Protein AF-H8I9M9-F1 (afdb_monomer)

InterPro domains:
  IPR039568 Peptidase MA-like domain [PF13485] (113-239)

Structure (mmCIF, N/CA/C/O backbone):
data_AF-H8I9M9-F1
#
_entry.id   AF-H8I9M9-F1
#
loop_
_atom_site.group_PDB
_atom_site.id
_atom_site.type_symbol
_atom_site.label_atom_id
_atom_site.label_alt_id
_atom_site.label_comp_id
_atom_site.label_asym_id
_atom_site.label_entity_id
_atom_site.label_seq_id
_atom_site.pdbx_PDB_ins_code
_atom_site.Cartn_x
_atom_site.Cartn_y
_atom_site.Cartn_z
_atom_site.occupancy
_atom_site.B_iso_or_equiv
_atom_site.auth_seq_id
_atom_site.auth_comp_id
_atom_site.auth_asym_id
_atom_site.auth_atom_id
_atom_site.pdbx_PDB_model_num
ATOM 1 N N . MET A 1 1 ? -9.730 11.511 -13.891 1.00 38.94 1 MET A N 1
ATOM 2 C CA . MET A 1 1 ? -9.014 11.441 -15.197 1.00 38.94 1 MET A CA 1
ATOM 3 C C . MET A 1 1 ? -7.882 10.401 -15.279 1.00 38.94 1 MET A C 1
ATOM 5 O O . MET A 1 1 ? -7.459 10.095 -16.393 1.00 38.94 1 MET A O 1
ATOM 9 N N . ALA A 1 2 ? -7.428 9.811 -14.162 1.00 39.38 2 ALA A N 1
ATOM 10 C CA . ALA A 1 2 ? -6.323 8.842 -14.131 1.00 39.38 2 ALA A CA 1
ATOM 11 C C . ALA A 1 2 ? -6.492 7.658 -15.104 1.00 39.38 2 ALA A C 1
ATOM 13 O O . ALA A 1 2 ? -5.566 7.348 -15.842 1.00 39.38 2 ALA A O 1
ATOM 14 N N . PHE A 1 3 ? -7.694 7.077 -15.213 1.00 45.34 3 PHE A N 1
ATOM 15 C CA . PHE A 1 3 ? -7.976 5.968 -16.141 1.00 45.34 3 PHE A CA 1
ATOM 16 C C . PHE A 1 3 ? -7.667 6.291 -17.614 1.00 45.34 3 PHE A C 1
ATOM 18 O O . PHE A 1 3 ? -7.159 5.439 -18.340 1.00 45.34 3 PHE A O 1
ATOM 25 N N . THR A 1 4 ? -7.928 7.523 -18.062 1.00 47.59 4 THR A N 1
ATOM 26 C CA . THR A 1 4 ? -7.661 7.942 -19.446 1.00 47.59 4 THR A CA 1
ATOM 27 C C . THR A 1 4 ? -6.161 8.131 -19.687 1.00 47.59 4 THR A C 1
ATOM 29 O O . THR A 1 4 ? -5.659 7.728 -20.734 1.00 47.59 4 THR A O 1
ATOM 32 N N . CYS A 1 5 ? -5.423 8.672 -18.710 1.00 50.50 5 CYS A N 1
ATOM 33 C CA . CYS A 1 5 ? -3.962 8.804 -18.777 1.00 50.50 5 CYS A CA 1
ATOM 34 C C . CYS A 1 5 ? -3.256 7.441 -18.697 1.00 50.50 5 CYS A C 1
ATOM 36 O O . CYS A 1 5 ? -2.336 7.189 -19.470 1.00 50.50 5 CYS A O 1
ATOM 38 N N . ILE A 1 6 ? -3.742 6.539 -17.839 1.00 59.31 6 ILE A N 1
ATOM 39 C CA . ILE A 1 6 ? -3.286 5.148 -17.720 1.00 59.31 6 ILE A CA 1
ATOM 40 C C . ILE A 1 6 ? -3.479 4.418 -19.050 1.00 59.31 6 ILE A C 1
ATOM 42 O O . ILE A 1 6 ? -2.545 3.802 -19.555 1.00 59.31 6 ILE A O 1
ATOM 46 N N . PHE A 1 7 ? -4.656 4.541 -19.674 1.00 61.59 7 PHE A N 1
ATOM 47 C CA . PHE A 1 7 ? -4.921 3.926 -20.974 1.00 61.59 7 PHE A CA 1
ATOM 48 C C . PHE A 1 7 ? -4.028 4.509 -22.078 1.00 61.59 7 PHE A C 1
ATOM 50 O O . PHE A 1 7 ? -3.485 3.764 -22.889 1.00 61.59 7 PHE A O 1
ATOM 57 N N . LEU A 1 8 ? -3.813 5.828 -22.090 1.00 55.53 8 LEU A N 1
ATOM 58 C CA . LEU A 1 8 ? -2.930 6.486 -23.057 1.00 55.53 8 LEU A CA 1
ATOM 59 C C . LEU A 1 8 ? -1.461 6.086 -22.883 1.00 55.53 8 LEU A C 1
ATOM 61 O O . LEU A 1 8 ? -0.768 5.946 -23.886 1.00 55.53 8 LEU A O 1
ATOM 65 N N . ILE A 1 9 ? -0.987 5.864 -21.656 1.00 59.62 9 ILE A N 1
ATOM 66 C CA . ILE A 1 9 ? 0.386 5.408 -21.390 1.00 59.62 9 ILE A CA 1
ATOM 67 C C . ILE A 1 9 ? 0.542 3.919 -21.651 1.00 59.62 9 ILE A C 1
ATOM 69 O O . ILE A 1 9 ? 1.565 3.523 -22.190 1.00 59.62 9 ILE A O 1
ATOM 73 N N . LEU A 1 10 ? -0.464 3.094 -21.366 1.00 61.97 10 LEU A N 1
ATOM 74 C CA . LEU A 1 10 ? -0.456 1.693 -21.786 1.00 61.97 10 LEU A CA 1
ATOM 75 C C . LEU A 1 10 ? -0.406 1.596 -23.315 1.00 61.97 10 LEU A C 1
ATOM 77 O O . LEU A 1 10 ? 0.394 0.840 -23.854 1.00 61.97 10 LEU A O 1
ATOM 81 N N . MET A 1 11 ? -1.185 2.414 -24.026 1.00 60.47 11 MET A N 1
ATOM 82 C CA . MET A 1 11 ? -1.192 2.442 -25.491 1.00 60.47 11 MET A CA 1
ATOM 83 C C . MET A 1 11 ? 0.106 3.022 -26.072 1.00 60.47 11 MET A C 1
ATOM 85 O O . MET A 1 11 ? 0.675 2.437 -26.989 1.00 60.47 11 MET A O 1
ATOM 89 N N . ALA A 1 12 ? 0.607 4.141 -25.539 1.00 55.22 12 ALA A N 1
ATOM 90 C CA . ALA A 1 12 ? 1.847 4.771 -26.002 1.00 55.22 12 ALA A CA 1
ATOM 91 C C . ALA A 1 12 ? 3.091 3.958 -25.615 1.00 55.22 12 ALA A C 1
ATOM 93 O O . ALA A 1 12 ? 4.023 3.833 -26.405 1.00 55.22 12 ALA A O 1
ATOM 94 N N . GLY A 1 13 ? 3.083 3.378 -24.417 1.00 55.72 13 GLY A N 1
ATOM 95 C CA . GLY A 1 13 ? 4.109 2.485 -23.901 1.00 55.72 13 GLY A CA 1
ATOM 96 C C . GLY A 1 13 ? 4.152 1.174 -24.671 1.00 55.72 13 GLY A C 1
ATOM 97 O O . GLY A 1 13 ? 5.239 0.738 -25.005 1.00 55.72 13 GLY A O 1
ATOM 98 N N . MET A 1 14 ? 3.014 0.580 -25.051 1.00 59.12 14 MET A N 1
ATOM 99 C CA . MET A 1 14 ? 3.006 -0.621 -25.902 1.00 59.12 14 MET A CA 1
ATOM 100 C C . MET A 1 14 ? 3.346 -0.330 -27.366 1.00 59.12 14 MET A C 1
ATOM 102 O O . MET A 1 14 ? 3.976 -1.164 -28.007 1.00 59.12 14 MET A O 1
ATOM 106 N N . ALA A 1 15 ? 2.964 0.834 -27.901 1.00 56.50 15 ALA A N 1
ATOM 107 C CA . ALA A 1 15 ? 3.314 1.219 -29.270 1.00 56.50 15 ALA A CA 1
ATOM 108 C C . ALA A 1 15 ? 4.818 1.499 -29.444 1.00 56.50 15 ALA A C 1
ATOM 110 O O . ALA A 1 15 ? 5.349 1.283 -30.531 1.00 56.50 15 ALA A O 1
ATOM 111 N N . ASN A 1 16 ? 5.492 1.949 -28.377 1.00 55.16 16 ASN A N 1
ATOM 112 C CA . ASN A 1 16 ? 6.920 2.275 -28.372 1.00 55.16 16 ASN A CA 1
ATOM 113 C C . ASN A 1 16 ? 7.784 1.318 -27.532 1.00 55.16 16 ASN A C 1
ATOM 115 O O . ASN A 1 16 ? 8.990 1.521 -27.474 1.00 55.16 16 ASN A O 1
ATOM 119 N N . ALA A 1 17 ? 7.227 0.295 -26.873 1.00 60.12 17 ALA A N 1
ATOM 120 C CA . ALA A 1 17 ? 8.014 -0.720 -26.169 1.00 60.12 17 ALA A CA 1
ATOM 121 C C . ALA A 1 17 ? 8.830 -1.491 -27.209 1.00 60.12 17 ALA A C 1
ATOM 123 O O . ALA A 1 17 ? 8.317 -2.355 -27.920 1.00 60.12 17 ALA A O 1
ATOM 124 N N . THR A 1 18 ? 10.098 -1.116 -27.341 1.00 57.38 18 THR A N 1
ATOM 125 C CA . THR A 1 18 ? 10.914 -1.486 -28.500 1.00 57.38 18 THR A CA 1
ATOM 126 C C . THR A 1 18 ? 11.452 -2.916 -28.428 1.00 57.38 18 THR A C 1
ATOM 128 O O . THR A 1 18 ? 11.777 -3.481 -29.470 1.00 57.38 18 THR A O 1
ATOM 131 N N . ALA A 1 19 ? 11.490 -3.541 -27.245 1.00 66.44 19 ALA A N 1
ATOM 132 C CA . ALA A 1 19 ? 11.788 -4.963 -27.064 1.00 66.44 19 ALA A CA 1
ATOM 133 C C . ALA A 1 19 ? 11.459 -5.436 -25.634 1.00 66.44 19 ALA A C 1
ATOM 135 O O . ALA A 1 19 ? 11.473 -4.649 -24.686 1.00 66.44 19 ALA A O 1
ATOM 136 N N . LEU A 1 20 ? 11.215 -6.742 -25.472 1.00 77.12 20 LEU A N 1
ATOM 137 C CA . LEU A 1 20 ? 11.269 -7.407 -24.167 1.00 77.12 20 LEU A CA 1
ATOM 138 C C . LEU A 1 20 ? 12.694 -7.260 -23.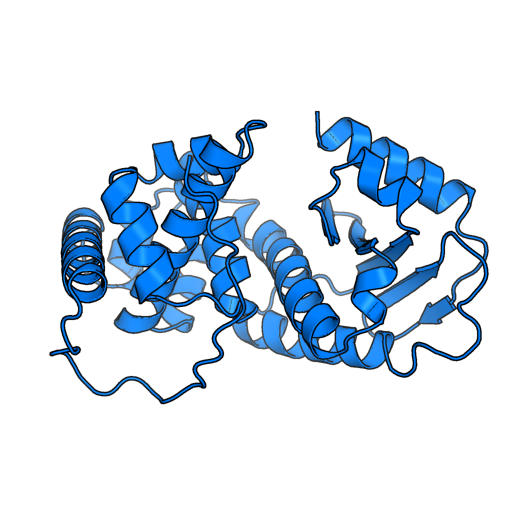616 1.00 77.12 20 LEU A C 1
ATOM 140 O O . LEU A 1 20 ? 13.636 -7.766 -24.225 1.00 77.12 20 LEU A O 1
ATOM 144 N N . GLY A 1 21 ? 12.846 -6.555 -22.496 1.00 83.38 21 GLY A N 1
ATOM 145 C CA . GLY A 1 21 ? 14.148 -6.319 -21.878 1.00 83.38 21 GLY A CA 1
ATOM 146 C C . GLY A 1 21 ? 14.588 -7.486 -21.000 1.00 83.38 21 GLY A C 1
ATOM 147 O O . GLY A 1 21 ? 15.673 -8.029 -21.182 1.00 83.38 21 GLY A O 1
ATOM 148 N N . GLU A 1 22 ? 13.726 -7.909 -20.076 1.00 89.69 22 GLU A N 1
ATOM 149 C CA . GLU A 1 22 ? 14.000 -9.013 -19.152 1.00 89.69 22 GLU A CA 1
ATOM 150 C C . GLU A 1 22 ? 12.732 -9.853 -18.940 1.00 89.69 22 GLU A C 1
ATOM 152 O O . GLU A 1 22 ? 11.611 -9.338 -18.926 1.00 89.69 22 GLU A O 1
ATOM 157 N N . LYS A 1 23 ? 12.910 -11.169 -18.781 1.00 93.88 23 LYS A N 1
ATOM 158 C CA . LYS A 1 23 ? 11.841 -12.100 -18.416 1.00 93.88 23 LYS A CA 1
ATOM 159 C C . LYS A 1 23 ? 12.269 -12.939 -17.224 1.00 93.88 23 LYS A C 1
ATOM 161 O O . LYS A 1 23 ? 13.335 -13.553 -17.249 1.00 93.88 23 LYS A O 1
ATOM 166 N N . THR A 1 24 ? 11.414 -12.991 -16.214 1.00 95.88 24 THR A N 1
ATOM 167 C CA . THR A 1 24 ? 11.606 -13.792 -15.003 1.00 95.88 24 THR A CA 1
ATOM 168 C C . THR A 1 24 ? 10.484 -14.826 -14.871 1.00 95.88 24 THR A C 1
ATOM 170 O O . THR A 1 24 ? 9.830 -15.170 -15.859 1.00 95.88 24 THR A O 1
ATOM 173 N N . ARG A 1 25 ? 10.272 -15.373 -13.666 1.00 96.81 25 ARG A N 1
ATOM 174 C CA . ARG A 1 25 ? 9.200 -16.337 -13.408 1.00 96.81 25 ARG A CA 1
ATOM 175 C C . ARG A 1 25 ? 7.825 -15.676 -13.507 1.00 96.81 25 ARG A C 1
ATOM 177 O O . ARG A 1 25 ? 6.949 -16.244 -14.151 1.00 96.81 25 ARG A O 1
ATOM 184 N N . HIS A 1 26 ? 7.653 -14.516 -12.880 1.00 97.62 26 HIS A N 1
ATOM 185 C CA . HIS A 1 26 ? 6.371 -13.814 -12.810 1.00 97.62 26 HIS A CA 1
ATOM 186 C C . HIS A 1 26 ? 6.330 -12.551 -13.681 1.00 97.62 26 HIS A C 1
ATOM 188 O O . HIS A 1 26 ? 5.238 -12.056 -13.949 1.00 97.62 26 HIS A O 1
ATOM 194 N N . PHE A 1 27 ? 7.473 -12.035 -14.154 1.00 97.06 27 PHE A N 1
ATOM 195 C CA . PHE A 1 27 ? 7.532 -10.737 -14.830 1.00 97.06 27 PHE A CA 1
ATOM 196 C C . PHE A 1 27 ? 7.976 -10.807 -16.291 1.00 97.06 27 PHE A C 1
ATOM 198 O O . PHE A 1 27 ? 8.915 -11.517 -16.656 1.00 97.06 27 PHE A O 1
ATOM 205 N N . GLU A 1 28 ? 7.324 -9.989 -17.116 1.00 94.56 28 GLU A N 1
ATOM 206 C CA . GLU A 1 28 ? 7.797 -9.593 -18.443 1.00 94.56 28 GLU A CA 1
ATOM 207 C C . GLU A 1 28 ? 8.040 -8.083 -18.440 1.00 94.56 28 GLU A C 1
ATOM 209 O O . GLU A 1 28 ? 7.095 -7.306 -18.289 1.00 94.56 28 GLU A O 1
ATOM 214 N N . ILE A 1 29 ? 9.302 -7.672 -18.564 1.00 92.88 29 ILE A N 1
ATOM 215 C CA . ILE A 1 29 ? 9.742 -6.290 -18.361 1.00 92.88 29 ILE A CA 1
ATOM 216 C C . ILE A 1 29 ? 10.068 -5.660 -19.714 1.00 92.88 29 ILE A C 1
ATOM 218 O O . ILE A 1 29 ? 10.887 -6.173 -20.478 1.00 92.88 29 ILE A O 1
ATOM 222 N N . TYR A 1 30 ? 9.438 -4.527 -19.992 1.00 90.88 30 TYR A N 1
ATOM 223 C CA . TYR A 1 30 ? 9.555 -3.771 -21.232 1.00 90.88 30 TYR A CA 1
ATOM 224 C C . TYR A 1 30 ? 10.062 -2.362 -20.925 1.00 90.88 30 TYR A C 1
ATOM 226 O O . TYR A 1 30 ? 9.639 -1.753 -19.944 1.00 90.88 30 TYR A O 1
ATOM 234 N N . TYR A 1 31 ? 10.920 -1.827 -21.790 1.00 88.19 31 TYR A N 1
ATOM 235 C CA . TYR A 1 31 ? 11.454 -0.469 -21.679 1.00 88.19 31 TYR A CA 1
ATOM 236 C C . TYR A 1 31 ? 10.929 0.368 -22.850 1.00 88.19 31 TYR A C 1
ATOM 238 O O . TYR A 1 31 ? 10.988 -0.071 -24.002 1.00 88.19 31 TYR A O 1
ATOM 246 N N . SER A 1 32 ? 10.360 1.544 -22.565 1.00 83.12 32 SER A N 1
ATOM 247 C CA . SER A 1 32 ? 9.845 2.438 -23.615 1.00 83.12 32 SER A CA 1
ATOM 248 C C . SER A 1 32 ? 10.949 3.148 -24.391 1.00 83.12 32 SER A C 1
ATOM 250 O O . SER A 1 32 ? 10.759 3.495 -25.552 1.00 83.12 32 SER A O 1
ATOM 252 N N . ASP A 1 33 ? 12.084 3.378 -23.738 1.00 74.31 33 ASP A N 1
ATOM 253 C CA . ASP A 1 33 ? 13.269 4.004 -24.313 1.00 74.31 33 ASP A CA 1
ATOM 254 C C . ASP A 1 33 ? 14.363 2.946 -24.536 1.00 74.31 33 ASP A C 1
ATOM 256 O O . ASP A 1 33 ? 14.211 1.789 -24.131 1.00 74.31 33 ASP A O 1
ATOM 260 N N . ALA A 1 34 ? 15.448 3.317 -25.226 1.00 67.25 34 ALA A N 1
ATOM 261 C CA . ALA A 1 34 ? 16.575 2.412 -25.454 1.00 67.25 34 ALA A CA 1
ATOM 262 C C . ALA A 1 34 ? 17.030 1.778 -24.131 1.00 67.25 34 ALA A C 1
ATOM 264 O O . ALA A 1 34 ? 17.058 2.461 -23.105 1.00 6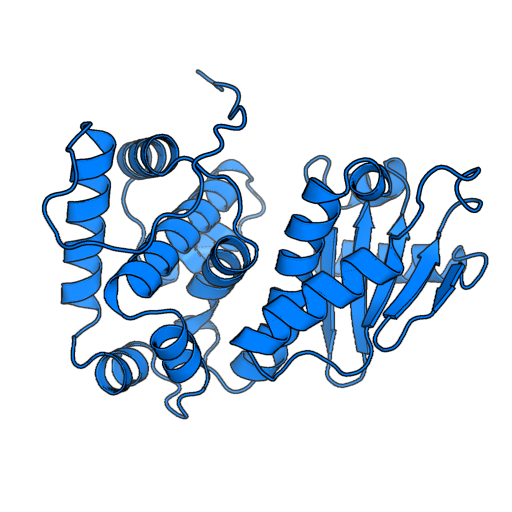7.25 34 ALA A O 1
ATOM 265 N N . LEU A 1 35 ? 17.362 0.478 -24.170 1.00 65.31 35 LEU A N 1
ATOM 266 C CA . LEU A 1 35 ? 17.808 -0.258 -22.988 1.00 65.31 35 LEU A CA 1
ATOM 267 C C . LEU A 1 35 ? 18.864 0.571 -22.250 1.00 65.31 35 LEU A C 1
ATOM 269 O O . LEU A 1 35 ? 19.837 0.988 -22.882 1.00 65.31 35 LEU A O 1
ATOM 273 N N . PRO A 1 36 ? 18.683 0.820 -20.949 1.00 62.69 36 PRO A N 1
ATOM 274 C CA . PRO A 1 36 ? 19.609 1.643 -20.196 1.00 62.69 36 PRO A CA 1
ATOM 275 C C . PRO A 1 36 ? 21.020 1.080 -20.319 1.00 62.69 36 PRO A C 1
ATOM 277 O O . PRO A 1 36 ? 21.217 -0.116 -20.094 1.00 62.69 36 PRO A O 1
ATOM 280 N N . ASP A 1 37 ? 21.984 1.927 -20.685 1.00 57.81 37 ASP A N 1
ATOM 281 C CA . ASP A 1 37 ? 23.386 1.554 -20.873 1.00 57.81 37 ASP A CA 1
ATOM 282 C C . ASP A 1 37 ? 23.952 0.976 -19.558 1.00 57.81 37 ASP A C 1
ATOM 284 O O . ASP A 1 37 ? 24.502 1.675 -18.714 1.00 57.81 37 ASP A O 1
ATOM 288 N N . SER A 1 38 ? 23.796 -0.331 -19.341 1.00 54.69 38 SER A N 1
ATOM 289 C CA . SER A 1 38 ? 24.419 -1.158 -18.291 1.00 54.69 38 SER A CA 1
ATOM 290 C C . SER A 1 38 ? 24.181 -0.804 -16.804 1.00 54.69 38 SER A C 1
ATOM 292 O O . SER A 1 38 ? 24.705 -1.500 -15.935 1.00 54.69 38 SER A O 1
ATOM 294 N N . GLY A 1 39 ? 23.385 0.218 -16.471 1.00 59.91 39 GLY A N 1
ATOM 295 C CA . GLY A 1 39 ? 23.262 0.722 -15.092 1.00 59.91 39 GLY A CA 1
ATOM 296 C C . GLY A 1 39 ? 22.335 -0.061 -14.149 1.00 59.91 39 GLY A C 1
ATOM 297 O O . GLY A 1 39 ? 22.554 -0.059 -12.938 1.00 59.91 39 GLY A O 1
ATOM 298 N N . TYR A 1 40 ? 21.315 -0.748 -14.670 1.00 71.25 40 TYR A N 1
ATOM 299 C CA . TYR A 1 40 ? 20.264 -1.360 -13.843 1.00 71.25 40 TYR A CA 1
ATOM 300 C C . TYR A 1 40 ? 20.418 -2.883 -13.769 1.00 71.25 40 TYR A C 1
ATOM 302 O O . TYR A 1 40 ? 19.655 -3.642 -14.362 1.00 71.25 40 TYR A O 1
ATOM 310 N N . SER A 1 41 ? 21.436 -3.348 -13.044 1.00 67.00 41 SER A N 1
ATOM 311 C CA . SER A 1 41 ? 21.568 -4.777 -12.737 1.00 67.00 41 SER A CA 1
ATOM 312 C C . SER A 1 41 ? 20.580 -5.192 -11.637 1.00 67.00 41 SER A C 1
ATOM 314 O O . SER A 1 41 ? 20.472 -4.531 -10.603 1.00 67.00 41 SER A O 1
ATOM 316 N N . ASP A 1 42 ? 19.895 -6.322 -11.847 1.00 86.94 42 ASP A N 1
ATOM 317 C CA . ASP A 1 42 ? 18.975 -6.991 -10.908 1.00 86.94 42 ASP A CA 1
ATOM 318 C C . ASP A 1 42 ? 17.541 -6.422 -10.778 1.00 86.94 42 ASP A C 1
ATOM 320 O O . ASP A 1 42 ? 16.899 -6.650 -9.747 1.00 86.94 42 ASP A O 1
ATOM 324 N N . VAL A 1 43 ? 16.993 -5.733 -11.791 1.00 92.00 43 VAL A N 1
ATOM 325 C CA . VAL A 1 43 ? 15.581 -5.280 -11.762 1.00 92.00 43 VAL A CA 1
ATOM 326 C C . VAL A 1 43 ? 14.635 -6.469 -11.591 1.00 92.00 43 VAL A C 1
ATOM 328 O O . VAL A 1 43 ? 13.901 -6.518 -10.603 1.00 92.00 43 VAL A O 1
ATOM 331 N N . GLY A 1 44 ? 14.708 -7.475 -12.470 1.00 94.75 44 GLY A N 1
ATOM 332 C CA . GLY A 1 44 ? 13.862 -8.662 -12.366 1.00 94.75 44 GLY A CA 1
ATOM 333 C C . GLY A 1 44 ? 14.021 -9.413 -11.045 1.00 94.75 44 GLY A C 1
ATOM 334 O O . GLY A 1 44 ? 13.027 -9.811 -10.447 1.00 94.75 44 GLY A O 1
ATOM 335 N N . ARG A 1 45 ? 15.241 -9.535 -10.502 1.00 96.00 45 ARG A N 1
ATOM 336 C CA . ARG A 1 45 ? 15.449 -10.155 -9.177 1.00 96.00 45 ARG A CA 1
ATOM 337 C C . ARG A 1 45 ? 14.792 -9.351 -8.051 1.00 96.00 45 ARG A C 1
ATOM 339 O O . ARG A 1 45 ? 14.241 -9.943 -7.129 1.00 96.00 45 ARG A O 1
ATOM 346 N N . THR A 1 46 ? 14.860 -8.023 -8.111 1.00 96.00 46 THR A N 1
ATOM 347 C CA . THR A 1 46 ? 14.241 -7.146 -7.105 1.00 96.00 46 THR A CA 1
ATOM 348 C C . THR A 1 46 ? 12.720 -7.287 -7.138 1.00 96.00 46 THR A C 1
ATOM 350 O O . THR A 1 46 ? 12.104 -7.444 -6.085 1.00 96.00 46 THR A O 1
ATOM 353 N N . LEU A 1 47 ? 12.135 -7.336 -8.338 1.00 97.31 47 LEU A N 1
ATOM 354 C CA . LEU A 1 47 ? 10.707 -7.581 -8.543 1.00 97.31 47 LEU A CA 1
ATOM 355 C C . LEU A 1 47 ? 10.275 -8.969 -8.045 1.00 97.31 47 LEU A C 1
ATOM 357 O O . LEU A 1 47 ? 9.260 -9.082 -7.369 1.00 97.31 47 LEU A O 1
ATOM 361 N N . GLU A 1 48 ? 11.054 -10.020 -8.312 1.00 98.00 48 GLU A N 1
ATOM 362 C CA . GLU A 1 48 ? 10.773 -11.379 -7.815 1.00 98.00 48 GLU A CA 1
ATOM 363 C C . GLU A 1 48 ? 10.828 -11.474 -6.284 1.00 98.00 48 GLU A C 1
ATOM 365 O O . GLU A 1 48 ? 9.993 -12.140 -5.669 1.00 98.00 48 GLU A O 1
ATOM 370 N N . ASN A 1 49 ? 11.772 -10.778 -5.648 1.00 97.81 49 ASN A N 1
ATOM 371 C CA . ASN A 1 49 ? 11.841 -10.716 -4.189 1.00 97.81 49 ASN A CA 1
ATOM 372 C C . ASN A 1 49 ? 10.626 -9.979 -3.605 1.00 97.81 49 ASN A C 1
ATOM 374 O O . ASN A 1 49 ? 10.005 -10.487 -2.672 1.00 97.81 49 ASN A O 1
ATOM 378 N N . ALA A 1 50 ? 10.259 -8.829 -4.183 1.00 97.81 50 ALA A N 1
ATOM 379 C CA . ALA A 1 50 ? 9.062 -8.077 -3.805 1.00 97.81 50 ALA A CA 1
ATOM 380 C C . ALA A 1 50 ? 7.788 -8.924 -3.974 1.00 97.81 50 ALA A C 1
ATOM 382 O O . ALA A 1 50 ? 6.950 -8.986 -3.076 1.00 97.81 50 ALA A O 1
ATOM 383 N N . TYR A 1 51 ? 7.681 -9.655 -5.088 1.00 98.19 51 TYR A N 1
ATOM 384 C CA . TYR A 1 51 ? 6.591 -10.594 -5.338 1.00 98.19 51 TYR A CA 1
ATOM 385 C C . TYR A 1 51 ? 6.509 -11.670 -4.261 1.00 98.19 51 TYR A C 1
ATOM 387 O O . TYR A 1 51 ? 5.435 -11.919 -3.722 1.00 98.19 51 TYR A O 1
ATOM 395 N N . SER A 1 52 ? 7.633 -12.310 -3.929 1.00 98.00 52 SER A N 1
ATOM 396 C CA . SER A 1 52 ? 7.660 -13.365 -2.916 1.00 98.00 52 SER A CA 1
ATOM 397 C C . SER A 1 52 ? 7.243 -12.853 -1.536 1.00 98.00 52 SER A C 1
ATOM 399 O O . SER A 1 52 ? 6.539 -13.569 -0.826 1.00 98.00 52 SER A O 1
ATOM 401 N N . GLU A 1 53 ? 7.664 -11.646 -1.156 1.00 97.25 53 GLU A N 1
ATOM 402 C CA . GLU A 1 53 ? 7.295 -11.021 0.119 1.00 97.25 53 GLU A CA 1
ATOM 403 C C . GLU A 1 53 ? 5.783 -10.748 0.173 1.00 97.25 53 GLU A C 1
ATOM 405 O O . GLU A 1 53 ? 5.087 -11.248 1.059 1.00 97.25 53 GLU A O 1
ATOM 410 N N . ILE A 1 54 ? 5.242 -10.030 -0.818 1.00 97.50 54 ILE A N 1
ATOM 411 C CA . ILE A 1 54 ? 3.819 -9.663 -0.848 1.00 97.50 54 ILE A CA 1
ATOM 412 C C . ILE A 1 54 ? 2.922 -10.887 -1.011 1.00 97.50 54 ILE A C 1
ATOM 414 O O . ILE A 1 54 ? 1.922 -11.037 -0.301 1.00 97.50 54 ILE A O 1
ATOM 418 N N . ASN A 1 55 ? 3.291 -11.812 -1.895 1.00 97.00 55 ASN A N 1
ATOM 419 C CA . ASN A 1 55 ? 2.548 -13.051 -2.058 1.00 97.00 55 ASN A CA 1
ATOM 420 C C . ASN A 1 55 ? 2.648 -13.947 -0.813 1.00 97.00 55 ASN A C 1
ATOM 422 O O . ASN A 1 55 ? 1.725 -14.713 -0.555 1.00 97.00 55 ASN A O 1
ATOM 426 N N . GLY A 1 56 ? 3.707 -13.822 -0.007 1.00 96.06 56 GLY A N 1
ATOM 427 C CA . GLY A 1 56 ? 3.809 -14.462 1.304 1.00 96.06 56 GLY A CA 1
ATOM 428 C C . GLY A 1 56 ? 2.718 -14.003 2.277 1.00 96.06 56 GLY A C 1
ATOM 429 O O . GLY A 1 56 ? 2.173 -14.826 3.013 1.00 96.06 56 GLY A O 1
ATOM 430 N N . TYR A 1 57 ? 2.337 -12.720 2.240 1.00 93.31 57 TYR A N 1
ATOM 431 C CA . TYR A 1 57 ? 1.213 -12.198 3.026 1.00 93.31 57 TYR A CA 1
ATOM 432 C C . TYR A 1 57 ? -0.144 -12.557 2.414 1.00 93.31 57 TYR A C 1
ATOM 434 O O . TYR A 1 57 ? -1.055 -13.002 3.114 1.00 93.31 57 TYR A O 1
ATOM 442 N N . MET A 1 58 ? -0.298 -12.341 1.107 1.00 91.88 58 MET A N 1
ATOM 443 C CA . MET A 1 58 ? -1.607 -12.369 0.453 1.00 91.88 58 MET A CA 1
ATOM 444 C C . MET A 1 58 ? -1.993 -13.731 -0.108 1.00 91.88 58 MET A C 1
ATOM 446 O O . MET A 1 58 ? -3.173 -14.076 -0.094 1.00 91.88 58 MET A O 1
ATOM 450 N N . GLY A 1 59 ? -1.039 -14.501 -0.630 1.00 94.12 59 GLY A N 1
ATOM 451 C CA . GLY A 1 59 ? -1.287 -15.748 -1.358 1.00 94.12 59 GLY A CA 1
ATOM 452 C C . GLY A 1 59 ? -2.261 -15.590 -2.531 1.00 94.12 59 GLY A C 1
ATOM 453 O O . GLY A 1 59 ? -3.035 -16.505 -2.797 1.00 94.12 59 GLY A O 1
ATOM 454 N N . ALA A 1 60 ? -2.303 -14.404 -3.142 1.00 92.44 60 ALA A N 1
ATOM 455 C CA . ALA A 1 60 ? -3.289 -14.018 -4.154 1.00 92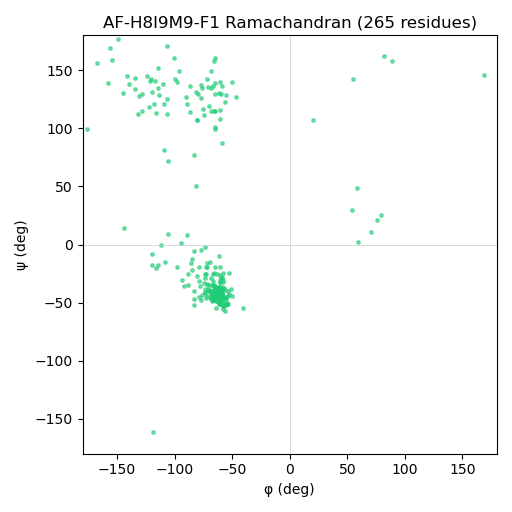.44 60 ALA A CA 1
ATOM 456 C C . ALA A 1 60 ? -2.697 -13.119 -5.255 1.00 92.44 60 ALA A C 1
ATOM 458 O O . ALA A 1 60 ? -3.450 -12.489 -6.000 1.00 92.44 60 ALA A O 1
ATOM 459 N N . CYS A 1 61 ? -1.366 -13.020 -5.354 1.00 95.06 61 CYS A N 1
ATOM 460 C CA . CYS A 1 61 ? -0.740 -12.242 -6.421 1.00 95.06 61 CYS A CA 1
ATOM 461 C C . CYS A 1 61 ? -0.956 -12.919 -7.792 1.00 95.06 61 CYS A C 1
ATOM 463 O O . CYS A 1 61 ? -1.055 -14.145 -7.853 1.00 95.06 61 CYS A O 1
ATOM 465 N N . PRO A 1 62 ? -1.037 -12.151 -8.893 1.00 94.06 62 PRO A N 1
ATOM 466 C CA . PRO A 1 62 ? -1.174 -12.717 -10.234 1.00 94.06 62 PRO A CA 1
ATOM 467 C C . PRO A 1 62 ? 0.051 -13.533 -10.667 1.00 94.06 62 PRO A C 1
ATOM 469 O O . PRO A 1 62 ? 1.177 -13.072 -10.516 1.00 94.06 62 PRO A O 1
ATOM 472 N N . ASP A 1 63 ? -0.170 -14.672 -11.329 1.00 95.06 63 ASP A N 1
ATOM 473 C CA . ASP A 1 63 ? 0.910 -15.555 -11.809 1.00 95.06 63 ASP A CA 1
ATOM 474 C C . ASP A 1 63 ? 1.805 -14.926 -12.896 1.00 95.06 63 ASP A C 1
ATOM 476 O O . ASP A 1 63 ? 2.909 -15.406 -13.153 1.00 95.06 63 ASP A O 1
ATOM 480 N N . SER A 1 64 ? 1.327 -13.872 -13.565 1.00 95.50 64 SER A N 1
ATOM 481 C CA . SER A 1 64 ? 2.072 -13.138 -14.587 1.00 95.50 64 SER A CA 1
ATOM 482 C C . SER A 1 64 ? 1.744 -11.647 -14.540 1.00 95.50 64 SER A C 1
ATOM 484 O O . SER A 1 64 ? 0.575 -11.251 -14.524 1.00 95.50 64 SER A O 1
ATOM 486 N N . ILE A 1 65 ? 2.788 -10.819 -14.527 1.00 96.00 65 ILE A N 1
ATOM 487 C CA . ILE A 1 65 ? 2.720 -9.364 -14.426 1.00 96.00 65 ILE A CA 1
ATOM 488 C C . ILE A 1 65 ? 3.598 -8.755 -15.521 1.00 96.00 65 ILE A C 1
ATOM 490 O O . ILE A 1 65 ? 4.779 -9.072 -15.658 1.00 96.00 65 ILE A O 1
ATOM 494 N N . LYS A 1 66 ? 3.029 -7.839 -16.302 1.00 94.94 66 LYS A N 1
ATOM 495 C CA . LYS A 1 66 ? 3.801 -7.024 -17.247 1.00 94.94 66 LYS A CA 1
ATOM 496 C C . LYS A 1 66 ? 4.344 -5.799 -16.530 1.00 94.94 66 LYS A C 1
ATOM 498 O O . LYS A 1 66 ? 3.604 -5.150 -15.800 1.00 94.94 66 LYS A O 1
ATOM 503 N N . VAL A 1 67 ? 5.599 -5.454 -16.768 1.00 94.12 67 VAL A N 1
ATOM 504 C CA . VAL A 1 67 ? 6.211 -4.242 -16.221 1.00 94.12 67 VAL A CA 1
ATOM 505 C C . VAL A 1 67 ? 6.620 -3.349 -17.374 1.00 94.12 67 VAL A C 1
ATOM 507 O O . VAL A 1 67 ? 7.391 -3.763 -18.233 1.00 94.12 67 VAL A O 1
ATOM 510 N N . LEU A 1 68 ? 6.090 -2.133 -17.406 1.00 92.38 68 LEU A N 1
ATOM 511 C CA . LEU A 1 68 ? 6.457 -1.116 -18.382 1.00 92.38 68 LEU A CA 1
ATOM 512 C C . LEU A 1 68 ? 7.307 -0.0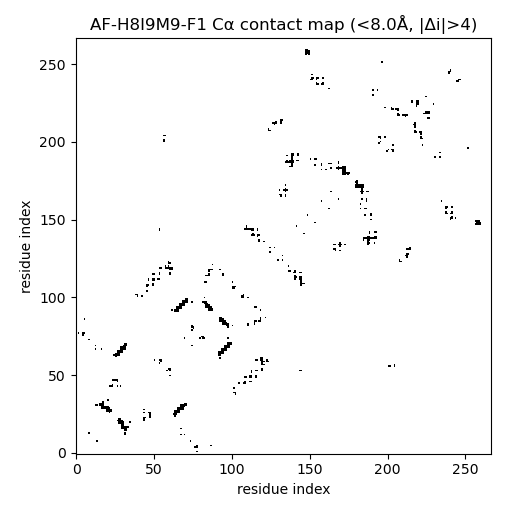62 -17.680 1.00 92.38 68 LEU A C 1
ATOM 514 O O . LEU A 1 68 ? 6.806 0.676 -16.838 1.00 92.38 68 LEU A O 1
ATOM 518 N N . VAL A 1 69 ? 8.583 0.018 -18.029 1.00 91.44 69 VAL A N 1
ATOM 519 C CA . VAL A 1 69 ? 9.474 1.076 -17.558 1.00 91.44 69 VAL A CA 1
ATOM 520 C C . VAL A 1 69 ? 9.392 2.237 -18.538 1.00 91.44 69 VAL A C 1
ATOM 522 O O . VAL A 1 69 ? 9.682 2.065 -19.726 1.00 91.44 69 VAL A O 1
ATOM 525 N N . VAL A 1 70 ? 8.992 3.407 -18.043 1.00 89.56 70 VAL A N 1
ATOM 526 C CA . VAL A 1 70 ? 8.809 4.614 -18.853 1.00 89.56 70 VAL A CA 1
ATOM 527 C C . VAL A 1 70 ? 9.686 5.764 -18.373 1.00 89.56 70 VAL A C 1
ATOM 529 O O . VAL A 1 70 ? 9.841 5.990 -17.172 1.00 89.56 70 VAL A O 1
ATOM 532 N N . GLY A 1 71 ? 10.236 6.526 -19.317 1.00 88.25 71 GLY A N 1
ATOM 533 C CA . GLY A 1 71 ? 11.023 7.713 -19.001 1.00 88.25 71 GLY A CA 1
ATOM 534 C C . GLY A 1 71 ? 10.197 8.832 -18.355 1.00 88.25 71 GLY A C 1
ATOM 535 O O . GLY A 1 71 ? 8.980 8.949 -18.551 1.00 88.25 71 GLY A O 1
ATOM 536 N N . LYS A 1 72 ? 10.892 9.724 -17.640 1.00 88.50 72 LYS A N 1
ATOM 537 C CA . LYS A 1 72 ? 10.334 10.856 -16.882 1.00 88.50 72 LYS A CA 1
ATOM 538 C C . LYS A 1 72 ? 9.197 11.603 -17.577 1.00 88.50 72 LYS A C 1
ATOM 540 O O . LYS A 1 72 ? 8.102 11.726 -17.045 1.00 88.50 72 LYS A O 1
ATOM 545 N N . LYS A 1 73 ? 9.450 12.069 -18.807 1.00 87.94 73 LYS A N 1
ATOM 546 C CA . LYS A 1 73 ? 8.512 12.900 -19.585 1.00 87.94 73 LYS A CA 1
ATOM 547 C C . LYS A 1 73 ? 7.181 12.199 -19.853 1.00 87.94 73 LYS A C 1
ATOM 549 O O . LYS A 1 73 ? 6.173 12.868 -20.068 1.00 87.94 7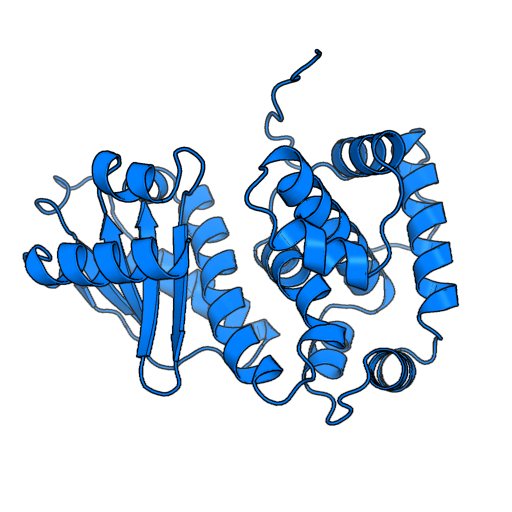3 LYS A O 1
ATOM 554 N N . THR A 1 74 ? 7.189 10.871 -19.924 1.00 87.19 74 THR A N 1
ATOM 555 C CA . THR A 1 74 ? 5.979 10.074 -20.123 1.00 87.19 74 THR A CA 1
ATOM 556 C C . THR A 1 74 ? 5.217 9.944 -18.812 1.00 87.19 74 THR A C 1
ATOM 558 O O . THR A 1 74 ? 4.010 10.177 -18.809 1.00 87.19 74 THR A O 1
ATOM 561 N N . MET A 1 75 ? 5.909 9.651 -17.706 1.00 87.19 75 MET A N 1
ATOM 562 C CA . MET A 1 75 ? 5.281 9.516 -16.388 1.00 87.19 75 MET A CA 1
ATOM 563 C C . MET A 1 75 ? 4.742 10.848 -15.843 1.00 87.19 75 MET A C 1
ATOM 565 O O . MET A 1 75 ? 3.659 10.881 -15.268 1.00 87.19 75 MET A O 1
ATOM 569 N N . ASP A 1 76 ? 5.416 11.969 -16.114 1.00 88.75 76 ASP A N 1
ATOM 570 C CA . ASP A 1 76 ? 4.977 13.309 -15.687 1.00 88.75 76 ASP A CA 1
ATOM 571 C C . ASP A 1 76 ? 3.599 13.696 -16.263 1.00 88.75 76 ASP A C 1
ATOM 573 O O . ASP A 1 76 ? 2.919 14.558 -15.713 1.00 88.75 76 ASP A O 1
ATOM 577 N N . LYS A 1 77 ? 3.136 13.031 -17.335 1.00 85.94 77 LYS A N 1
ATOM 578 C CA . LYS A 1 77 ? 1.770 13.200 -17.866 1.00 85.94 77 LYS A CA 1
ATOM 579 C C . LYS A 1 77 ? 0.690 12.572 -16.978 1.00 85.94 77 LYS A C 1
ATOM 581 O O . LYS A 1 77 ? -0.480 12.913 -17.135 1.00 85.94 77 LYS A O 1
ATOM 586 N N . VAL A 1 78 ? 1.058 11.638 -16.099 1.00 83.06 78 VAL A N 1
ATOM 587 C CA . VAL A 1 78 ? 0.191 11.129 -15.021 1.00 83.06 78 VAL A CA 1
ATOM 588 C C . VAL A 1 78 ? 0.253 12.077 -13.836 1.00 83.06 78 VAL A C 1
ATOM 590 O O . VAL A 1 78 ? -0.781 12.465 -13.304 1.00 83.06 78 VAL A O 1
ATOM 593 N N . GLY A 1 79 ? 1.470 12.468 -13.463 1.00 83.75 79 GLY A N 1
ATOM 594 C CA . GLY A 1 79 ? 1.751 13.443 -12.423 1.00 83.75 79 GLY A CA 1
ATOM 595 C C . GLY A 1 79 ? 3.234 13.446 -12.069 1.00 83.75 79 GLY A C 1
ATOM 596 O O . GLY A 1 79 ? 3.889 12.404 -12.077 1.00 83.75 79 GLY A O 1
ATOM 597 N N . GLU A 1 80 ? 3.771 14.618 -11.734 1.00 85.75 80 GLU A N 1
ATOM 598 C CA . GLU A 1 80 ? 5.200 14.783 -11.420 1.00 85.75 80 GLU A CA 1
ATOM 599 C C . GLU A 1 80 ? 5.641 13.983 -10.184 1.00 85.75 80 GLU A C 1
ATOM 601 O O . GLU A 1 80 ? 6.804 13.608 -10.078 1.00 85.75 80 GLU A O 1
ATOM 606 N N . HIS A 1 81 ? 4.713 13.688 -9.271 1.00 83.94 81 HIS A N 1
ATOM 607 C CA . HIS A 1 81 ? 4.966 12.933 -8.038 1.00 83.94 81 HIS A CA 1
ATOM 608 C C . HIS A 1 81 ? 4.684 11.429 -8.163 1.00 83.94 81 HIS A C 1
ATOM 610 O O . HIS A 1 81 ? 4.797 10.705 -7.179 1.00 83.94 81 HIS A O 1
ATOM 616 N N . VAL A 1 82 ? 4.271 10.959 -9.343 1.00 85.75 82 VAL A N 1
ATOM 617 C CA . VAL A 1 82 ? 3.935 9.549 -9.565 1.00 85.75 82 VAL A CA 1
ATOM 618 C C . VAL A 1 82 ? 5.205 8.790 -9.932 1.00 85.75 82 VAL A C 1
ATOM 620 O O . VAL A 1 82 ? 5.795 9.035 -10.986 1.00 85.75 82 VAL A O 1
ATOM 623 N N . GLU A 1 83 ? 5.629 7.880 -9.061 1.00 87.88 83 GLU A N 1
ATOM 624 C CA . GLU A 1 83 ? 6.773 6.983 -9.289 1.00 87.88 83 GLU A CA 1
ATOM 625 C C . GLU A 1 83 ? 6.351 5.693 -9.997 1.00 87.88 83 GLU A C 1
ATOM 627 O O . GLU A 1 83 ? 7.075 5.160 -10.837 1.00 87.88 83 GLU A O 1
ATOM 632 N N . ALA A 1 84 ? 5.151 5.206 -9.701 1.00 90.75 84 ALA A N 1
ATOM 633 C CA . ALA A 1 84 ? 4.573 4.045 -10.343 1.00 90.75 84 ALA A CA 1
ATOM 634 C C . ALA A 1 84 ? 3.050 4.074 -10.254 1.00 90.75 84 ALA A C 1
ATOM 636 O O . ALA A 1 84 ? 2.468 4.902 -9.556 1.00 90.75 84 ALA A O 1
ATOM 637 N N . PHE A 1 85 ? 2.428 3.177 -11.009 1.00 89.38 85 PHE A N 1
ATOM 638 C CA . PHE A 1 85 ? 1.045 2.778 -10.802 1.00 89.38 85 PHE A CA 1
ATOM 639 C C . PHE A 1 85 ? 0.835 1.367 -11.349 1.00 89.38 85 PHE A C 1
ATOM 641 O O . PHE A 1 85 ? 1.553 0.907 -12.246 1.00 89.38 85 PHE A O 1
ATOM 648 N N . SER A 1 86 ? -0.202 0.697 -10.867 1.00 87.62 86 SER A N 1
ATOM 649 C CA . SER A 1 86 ? -0.628 -0.608 -11.350 1.00 87.62 86 SER A CA 1
ATOM 650 C C . SER A 1 86 ? -2.004 -0.542 -12.005 1.00 87.62 86 SER A C 1
ATOM 652 O O . SER A 1 86 ? -2.839 0.319 -11.736 1.00 87.62 86 SER A O 1
ATOM 654 N N . ALA A 1 87 ? -2.225 -1.455 -12.942 1.00 85.81 87 ALA A N 1
ATOM 655 C CA . ALA A 1 87 ? -3.493 -1.653 -13.615 1.00 85.81 87 ALA A CA 1
ATOM 656 C C . ALA A 1 87 ? -3.797 -3.148 -13.659 1.00 85.81 87 ALA A C 1
ATOM 658 O O . ALA A 1 87 ? -2.944 -3.967 -14.016 1.00 85.81 87 ALA A O 1
ATOM 659 N N . TRP A 1 88 ? -5.034 -3.501 -13.325 1.00 87.62 88 TRP A N 1
ATOM 660 C CA . TRP A 1 88 ? -5.469 -4.886 -13.229 1.00 87.62 88 TRP A CA 1
ATOM 661 C C . TRP A 1 88 ? -6.820 -5.105 -13.908 1.00 87.62 88 TRP A C 1
ATOM 663 O O . TRP A 1 88 ? -7.719 -4.265 -13.858 1.00 87.62 88 TRP A O 1
ATOM 673 N N . ASN A 1 89 ? -6.962 -6.267 -14.538 1.00 82.06 89 ASN A N 1
ATOM 674 C CA . ASN A 1 89 ? -8.241 -6.886 -14.851 1.00 82.06 89 ASN A CA 1
ATOM 675 C C . ASN A 1 89 ? -8.089 -8.416 -14.835 1.00 82.06 89 ASN A C 1
ATOM 677 O O . ASN A 1 89 ? -6.988 -8.950 -14.729 1.00 82.06 89 ASN A O 1
ATOM 681 N N . THR A 1 90 ? -9.192 -9.138 -15.032 1.00 77.88 90 THR A N 1
ATOM 682 C CA . THR A 1 90 ? -9.222 -10.612 -15.001 1.00 77.88 90 THR A CA 1
ATOM 683 C C . THR A 1 90 ? -8.349 -11.311 -16.051 1.00 77.88 90 THR A C 1
ATOM 685 O O . THR A 1 90 ? -8.199 -12.529 -16.000 1.00 77.88 90 THR A O 1
ATOM 688 N N . LYS A 1 91 ? -7.789 -10.581 -17.022 1.00 83.50 91 LYS A N 1
ATOM 689 C CA . LYS A 1 91 ? -6.953 -11.117 -18.107 1.00 83.50 91 LYS A CA 1
ATOM 690 C C . LYS A 1 91 ? -5.504 -10.638 -18.059 1.00 83.50 91 LYS A C 1
ATOM 692 O O . LYS A 1 91 ? -4.675 -11.206 -18.764 1.00 83.50 91 LYS A O 1
ATOM 697 N N . SER A 1 92 ? -5.204 -9.563 -17.333 1.00 87.81 92 SER A N 1
ATOM 698 C CA . SER A 1 92 ? -3.893 -8.921 -17.380 1.00 87.81 92 SER A CA 1
ATOM 699 C C . SER A 1 92 ? -3.624 -8.106 -16.125 1.00 87.81 92 SER A C 1
ATOM 701 O O . SER A 1 92 ? -4.473 -7.334 -15.683 1.00 87.81 92 SER A O 1
ATOM 703 N N . SER A 1 93 ? -2.386 -8.203 -15.654 1.00 93.06 93 SER A N 1
ATOM 704 C CA . SER A 1 93 ? -1.830 -7.391 -14.575 1.00 93.06 93 SER A CA 1
ATOM 705 C C . SER A 1 93 ? -0.639 -6.620 -15.116 1.00 93.06 93 SER A C 1
ATOM 707 O O . SER A 1 93 ? 0.208 -7.179 -15.821 1.00 93.06 93 SER A O 1
ATOM 709 N N . THR A 1 94 ? -0.583 -5.321 -14.858 1.00 94.19 94 THR A N 1
ATOM 710 C CA . THR A 1 94 ? 0.487 -4.462 -15.362 1.00 94.19 94 THR A CA 1
ATOM 711 C C . THR A 1 94 ? 0.923 -3.477 -14.296 1.00 94.19 94 THR A C 1
ATOM 713 O O . THR A 1 94 ? 0.087 -2.899 -13.613 1.00 94.19 94 THR A O 1
ATOM 716 N N . ILE A 1 95 ? 2.229 -3.283 -14.180 1.00 94.81 95 ILE A N 1
ATOM 717 C CA . ILE A 1 95 ? 2.851 -2.228 -13.389 1.00 94.81 95 ILE A CA 1
ATOM 718 C C . ILE A 1 95 ? 3.551 -1.296 -14.371 1.00 94.81 95 ILE A C 1
ATOM 720 O O . ILE A 1 95 ? 4.236 -1.755 -15.286 1.00 94.81 95 ILE A O 1
ATOM 724 N N . VAL A 1 96 ? 3.378 0.006 -14.198 1.00 93.06 96 VAL A N 1
ATOM 725 C CA . VAL A 1 96 ? 4.138 1.021 -14.920 1.00 93.06 96 VAL A CA 1
ATOM 726 C C . VAL A 1 96 ? 5.081 1.678 -13.926 1.00 93.06 96 VAL A C 1
ATOM 728 O O . VAL A 1 96 ? 4.633 2.222 -12.924 1.00 93.06 96 VAL A O 1
ATOM 731 N N . LEU A 1 97 ? 6.382 1.604 -14.195 1.00 92.94 97 LEU A N 1
ATOM 732 C CA . LEU A 1 97 ? 7.438 2.156 -13.351 1.00 92.94 97 LEU A CA 1
ATOM 733 C C . LEU A 1 97 ? 8.085 3.349 -14.042 1.00 92.94 97 LEU A C 1
ATOM 735 O O . LEU A 1 97 ? 8.396 3.298 -15.235 1.00 92.94 97 LEU A O 1
ATOM 739 N N . ARG A 1 98 ? 8.346 4.405 -13.279 1.00 92.00 98 ARG A N 1
ATOM 740 C CA . ARG A 1 98 ? 9.234 5.484 -13.692 1.00 92.00 98 ARG A CA 1
ATOM 741 C C . ARG A 1 98 ? 10.667 4.952 -13.760 1.00 92.00 98 ARG A C 1
ATOM 743 O O . ARG A 1 98 ? 11.133 4.259 -12.859 1.00 92.00 98 ARG A O 1
ATOM 750 N N . GLU A 1 99 ? 11.385 5.272 -14.833 1.00 90.81 99 GLU A N 1
ATOM 751 C CA . GLU A 1 99 ? 12.767 4.815 -15.027 1.00 90.81 99 GLU A CA 1
ATOM 752 C C . GLU A 1 99 ? 13.681 5.213 -13.857 1.00 90.81 99 GLU A C 1
ATOM 754 O O . GLU A 1 99 ? 14.518 4.424 -13.418 1.00 90.81 99 GLU A O 1
ATOM 759 N N . GLU A 1 100 ? 13.508 6.416 -13.302 1.00 89.88 100 GLU A N 1
ATOM 760 C CA . GLU A 1 100 ? 14.288 6.883 -12.158 1.00 89.88 100 GLU A CA 1
ATOM 761 C C . GLU A 1 100 ? 14.191 5.984 -10.924 1.00 89.88 100 GLU A C 1
ATOM 763 O O . GLU A 1 100 ? 15.179 5.875 -10.194 1.00 89.88 100 GLU A O 1
ATOM 768 N N . THR A 1 101 ? 13.066 5.296 -10.721 1.00 90.94 101 THR A N 1
ATOM 769 C CA . THR A 1 101 ? 12.879 4.357 -9.610 1.00 90.94 101 THR A CA 1
ATOM 770 C C . THR A 1 101 ? 13.890 3.203 -9.674 1.00 90.94 101 THR A C 1
ATOM 772 O O . THR A 1 101 ? 14.284 2.666 -8.642 1.00 90.94 101 THR A O 1
ATOM 775 N N . LEU A 1 102 ? 14.400 2.859 -10.865 1.00 91.19 102 LEU A N 1
ATOM 776 C CA . LEU A 1 102 ? 15.398 1.797 -11.049 1.00 91.19 102 LEU A CA 1
ATOM 777 C C . LEU A 1 102 ? 16.799 2.166 -10.531 1.00 91.19 102 LEU A C 1
ATOM 779 O O . LEU A 1 102 ? 17.644 1.284 -10.372 1.00 91.19 102 LEU A O 1
ATOM 783 N N . LYS A 1 103 ? 17.068 3.455 -10.278 1.00 88.75 103 LYS A N 1
ATOM 784 C CA . LYS A 1 103 ? 18.390 3.947 -9.849 1.00 88.75 103 LYS A CA 1
ATOM 785 C C . LYS A 1 103 ? 18.725 3.581 -8.406 1.00 88.75 103 LYS A C 1
ATOM 787 O O . LYS A 1 103 ? 19.903 3.500 -8.065 1.00 88.75 103 LYS A O 1
ATOM 792 N N . ASP A 1 104 ? 17.715 3.359 -7.570 1.00 90.38 104 ASP A N 1
ATOM 793 C CA . ASP A 1 104 ? 17.880 2.935 -6.183 1.00 90.38 104 ASP A CA 1
ATOM 794 C C . ASP A 1 104 ? 17.143 1.616 -5.941 1.00 90.38 104 ASP A C 1
ATOM 796 O O . ASP A 1 104 ? 15.919 1.539 -6.034 1.00 90.38 104 ASP A O 1
ATOM 800 N N . LYS A 1 105 ? 17.895 0.570 -5.578 1.00 90.94 105 LYS A N 1
ATOM 801 C CA . LYS A 1 105 ? 17.335 -0.760 -5.305 1.00 90.94 105 LYS A CA 1
ATOM 802 C C . LYS A 1 105 ? 16.333 -0.739 -4.148 1.00 90.94 105 LYS A C 1
ATOM 804 O O . LYS A 1 105 ? 15.389 -1.525 -4.166 1.00 90.94 105 LYS A O 1
ATOM 809 N N . ASN A 1 106 ? 16.518 0.136 -3.156 1.00 92.31 106 ASN A N 1
ATOM 810 C CA . ASN A 1 106 ? 15.583 0.241 -2.037 1.00 92.31 106 ASN A CA 1
ATOM 811 C C . ASN A 1 106 ? 14.272 0.900 -2.467 1.00 92.31 106 ASN A C 1
ATOM 813 O O . ASN A 1 106 ? 13.212 0.357 -2.160 1.00 92.31 106 ASN A O 1
ATOM 817 N N . SER A 1 107 ? 14.348 2.009 -3.207 1.00 91.88 107 SER A N 1
ATOM 818 C CA . SER A 1 107 ? 13.185 2.644 -3.833 1.00 91.88 107 SER A CA 1
ATOM 819 C C . SER A 1 107 ? 12.419 1.663 -4.725 1.00 91.88 107 SER A C 1
ATOM 821 O O . SER A 1 107 ? 11.235 1.430 -4.491 1.00 91.88 107 SER A O 1
ATOM 823 N N . LEU A 1 108 ? 13.105 0.980 -5.653 1.00 94.62 108 LEU A N 1
ATOM 824 C CA . LEU A 1 108 ? 12.495 -0.041 -6.511 1.00 94.62 108 LEU A CA 1
ATOM 825 C C . LEU A 1 108 ? 11.802 -1.136 -5.705 1.00 94.62 108 LEU A C 1
ATOM 827 O O . LEU A 1 108 ? 10.681 -1.506 -6.035 1.00 94.62 108 LEU A O 1
ATOM 831 N N . ARG A 1 109 ? 12.443 -1.654 -4.652 1.00 96.12 109 ARG A N 1
ATOM 832 C CA . ARG A 1 109 ? 11.838 -2.683 -3.801 1.00 96.12 109 ARG A CA 1
ATOM 833 C C . ARG A 1 109 ? 10.535 -2.186 -3.168 1.00 96.12 109 ARG A C 1
ATOM 835 O O . ARG A 1 109 ? 9.537 -2.886 -3.267 1.00 96.12 109 ARG A O 1
ATOM 842 N N . ILE A 1 110 ? 10.540 -1.008 -2.541 1.00 95.69 110 ILE A N 1
ATOM 843 C CA . ILE A 1 110 ? 9.362 -0.455 -1.847 1.00 95.69 110 ILE A CA 1
ATOM 844 C C . ILE A 1 110 ? 8.231 -0.186 -2.843 1.00 95.69 110 ILE A C 1
ATOM 846 O O . ILE A 1 110 ? 7.107 -0.632 -2.629 1.00 95.69 110 ILE A O 1
ATOM 850 N N . VAL A 1 111 ? 8.533 0.483 -3.957 1.00 95.69 111 VAL A N 1
ATOM 851 C CA . VAL A 1 111 ? 7.541 0.790 -4.995 1.00 95.69 111 VAL A CA 1
ATOM 852 C C . VAL A 1 111 ? 6.984 -0.494 -5.613 1.00 95.69 111 VAL A C 1
ATOM 854 O O . VAL A 1 111 ? 5.776 -0.632 -5.767 1.00 95.69 111 VAL A O 1
ATOM 857 N N . ALA A 1 112 ? 7.832 -1.480 -5.910 1.00 97.19 112 ALA A N 1
ATOM 858 C CA . ALA A 1 112 ? 7.376 -2.764 -6.433 1.00 97.19 112 ALA A CA 1
ATOM 859 C C . ALA A 1 112 ? 6.494 -3.520 -5.432 1.00 97.19 112 ALA A C 1
ATOM 861 O O . ALA A 1 112 ? 5.459 -4.050 -5.822 1.00 97.19 112 ALA A O 1
ATOM 862 N N . GLU A 1 113 ? 6.877 -3.569 -4.154 1.00 98.25 113 GLU A N 1
ATOM 863 C CA . GLU A 1 113 ? 6.055 -4.172 -3.102 1.00 98.25 113 GLU A CA 1
ATOM 864 C C . GLU A 1 113 ? 4.689 -3.474 -3.002 1.00 98.25 113 GLU A C 1
ATOM 866 O O . GLU A 1 113 ? 3.671 -4.157 -2.920 1.00 98.25 113 GLU A O 1
ATOM 871 N N . HIS A 1 114 ? 4.648 -2.140 -3.088 1.00 97.88 114 HIS A N 1
ATOM 872 C CA . HIS A 1 114 ? 3.407 -1.362 -3.076 1.00 97.88 114 HIS A CA 1
ATOM 873 C C . HIS A 1 114 ? 2.505 -1.720 -4.272 1.00 97.88 114 HIS A C 1
ATOM 875 O O . HIS A 1 114 ? 1.342 -2.078 -4.100 1.00 97.88 114 HIS A O 1
ATOM 881 N N . GLU A 1 115 ? 3.039 -1.710 -5.493 1.00 97.12 115 GLU A N 1
ATOM 882 C CA . GLU A 1 115 ? 2.236 -1.984 -6.691 1.00 97.12 115 GLU A CA 1
ATOM 883 C C . GLU A 1 115 ? 1.812 -3.453 -6.816 1.00 97.12 115 GLU A C 1
ATOM 885 O O . GLU A 1 115 ? 0.705 -3.761 -7.258 1.00 97.12 115 GLU A O 1
ATOM 890 N N . ILE A 1 116 ? 2.658 -4.397 -6.397 1.00 97.69 116 ILE A N 1
ATOM 891 C CA . ILE A 1 116 ? 2.285 -5.818 -6.345 1.00 97.69 116 ILE A CA 1
ATOM 892 C C . ILE A 1 116 ? 1.199 -6.043 -5.283 1.00 97.69 116 ILE A C 1
ATOM 894 O O . ILE A 1 116 ? 0.306 -6.869 -5.487 1.00 97.69 116 ILE A O 1
ATOM 898 N N . CYS A 1 117 ? 1.239 -5.292 -4.179 1.00 97.50 117 CYS A N 1
ATOM 899 C CA . CYS A 1 117 ? 0.213 -5.316 -3.141 1.00 97.50 117 CYS A CA 1
ATOM 900 C C . CYS A 1 117 ? -1.155 -4.911 -3.707 1.00 97.50 117 CYS A C 1
ATOM 902 O O . CYS A 1 117 ? -2.119 -5.654 -3.519 1.00 97.50 117 CYS A O 1
ATOM 904 N N . HIS A 1 118 ? -1.225 -3.844 -4.510 1.00 96.00 118 HIS A N 1
ATOM 905 C CA . HIS A 1 118 ? -2.442 -3.473 -5.247 1.00 96.00 118 HIS A CA 1
ATOM 906 C C . HIS A 1 118 ? -2.963 -4.608 -6.132 1.00 96.00 118 HIS A C 1
ATOM 908 O O . HIS A 1 118 ? -4.144 -4.957 -6.091 1.00 96.00 118 HIS A O 1
ATOM 914 N N . LEU A 1 119 ? -2.087 -5.254 -6.907 1.00 94.62 119 LEU A N 1
ATOM 915 C CA . LEU A 1 119 ? -2.479 -6.380 -7.763 1.00 94.62 119 LEU A CA 1
ATOM 916 C C . LEU A 1 119 ? -3.038 -7.572 -6.965 1.00 94.62 119 LEU A C 1
ATOM 918 O O . LEU A 1 119 ? -4.002 -8.203 -7.402 1.00 94.62 119 LEU A O 1
ATOM 922 N N . GLY A 1 120 ? -2.454 -7.886 -5.806 1.00 94.19 120 GLY A N 1
ATOM 923 C CA . GLY A 1 120 ? -2.954 -8.935 -4.916 1.00 94.19 120 GLY A CA 1
ATOM 924 C C . GLY A 1 120 ? -4.279 -8.568 -4.238 1.00 94.19 120 GLY A C 1
ATOM 925 O O . GLY A 1 120 ? -5.173 -9.413 -4.143 1.00 94.19 120 GLY A O 1
ATOM 926 N N . LEU A 1 121 ? -4.442 -7.307 -3.821 1.00 93.94 121 LEU A N 1
ATOM 927 C CA . LEU A 1 121 ? -5.682 -6.800 -3.229 1.00 93.94 121 LEU A CA 1
ATOM 928 C C . LEU A 1 121 ? -6.839 -6.820 -4.215 1.00 93.94 121 LEU A C 1
ATOM 930 O O . LEU A 1 121 ? -7.916 -7.270 -3.840 1.00 93.94 121 LEU A O 1
ATOM 934 N N . ASN A 1 122 ? -6.617 -6.422 -5.468 1.00 89.94 122 ASN A N 1
ATOM 935 C CA . ASN A 1 122 ? -7.653 -6.425 -6.501 1.00 89.94 122 ASN A CA 1
ATOM 936 C C . ASN A 1 122 ? -8.335 -7.798 -6.635 1.00 89.94 122 ASN A C 1
ATOM 938 O O . ASN A 1 122 ? -9.559 -7.880 -6.723 1.00 89.94 122 ASN A O 1
ATOM 942 N N . ASN A 1 123 ? -7.568 -8.891 -6.555 1.00 84.00 123 ASN A N 1
ATOM 943 C CA . ASN A 1 123 ? -8.120 -10.248 -6.574 1.00 84.00 123 ASN A CA 1
ATOM 944 C C . ASN A 1 123 ? -8.978 -10.568 -5.334 1.00 84.00 123 ASN A C 1
ATOM 946 O O . ASN A 1 123 ? -9.985 -11.267 -5.445 1.00 84.00 123 ASN A O 1
ATOM 950 N N . ILE A 1 124 ? -8.583 -10.084 -4.152 1.00 89.81 124 ILE A N 1
ATOM 951 C CA . ILE A 1 124 ? -9.294 -10.330 -2.887 1.00 89.81 124 ILE A CA 1
ATOM 952 C C . ILE A 1 124 ? -10.564 -9.469 -2.801 1.00 89.81 124 ILE A C 1
ATOM 954 O O . ILE A 1 124 ? -11.625 -9.955 -2.405 1.00 89.81 124 ILE A O 1
ATOM 958 N N . LEU A 1 125 ? -10.460 -8.199 -3.188 1.00 89.56 125 LEU A N 1
ATOM 959 C CA . LEU A 1 125 ? -11.503 -7.190 -3.040 1.00 89.56 125 LEU A CA 1
ATOM 960 C C . LEU A 1 125 ? -12.523 -7.186 -4.181 1.00 89.56 125 LEU A C 1
ATOM 962 O O . LEU A 1 125 ? -13.598 -6.623 -4.007 1.00 89.56 125 LEU A O 1
ATOM 966 N N . ALA A 1 126 ? -12.267 -7.879 -5.296 1.00 85.75 126 ALA A N 1
ATOM 967 C CA . ALA A 1 126 ? -13.211 -7.986 -6.416 1.00 85.75 126 ALA A CA 1
ATOM 968 C C . ALA A 1 126 ? -14.625 -8.458 -6.013 1.00 85.75 126 ALA A C 1
ATOM 970 O O . ALA A 1 126 ? -15.591 -8.166 -6.714 1.00 85.75 126 ALA A O 1
ATOM 971 N N . ASN A 1 127 ? -14.754 -9.181 -4.893 1.00 82.75 127 ASN A N 1
ATOM 972 C CA . ASN A 1 127 ? -16.030 -9.686 -4.372 1.00 82.75 127 ASN A CA 1
ATOM 973 C C . ASN A 1 127 ? -16.545 -8.918 -3.136 1.00 82.75 127 ASN A C 1
ATOM 975 O O . ASN A 1 127 ? -17.488 -9.372 -2.486 1.00 82.75 127 ASN A O 1
ATOM 979 N N . LYS A 1 128 ? -15.920 -7.795 -2.770 1.00 87.88 128 LYS A N 1
ATOM 980 C CA . LYS A 1 128 ? -16.279 -6.968 -1.608 1.00 87.88 128 LYS A CA 1
ATOM 981 C C . LYS A 1 128 ? -17.094 -5.744 -2.022 1.00 87.88 128 LYS A C 1
ATOM 983 O O . LYS A 1 128 ? -17.067 -5.332 -3.179 1.00 87.88 128 LYS A O 1
ATOM 988 N N . ASP A 1 129 ? -17.808 -5.139 -1.069 1.00 89.00 129 ASP A N 1
ATOM 989 C CA . ASP A 1 129 ? -18.381 -3.806 -1.279 1.00 89.00 129 ASP A CA 1
ATOM 990 C C . ASP A 1 129 ? -17.246 -2.779 -1.201 1.00 89.00 129 ASP A C 1
ATOM 992 O O . ASP A 1 129 ? -16.661 -2.563 -0.137 1.00 89.00 129 ASP A O 1
ATOM 996 N N . SER A 1 130 ? -16.914 -2.153 -2.330 1.00 87.44 130 SER A N 1
ATOM 997 C CA . SER A 1 130 ? -15.824 -1.177 -2.390 1.00 87.44 130 SER A CA 1
ATOM 998 C C . SER A 1 130 ? -16.042 -0.004 -1.435 1.00 87.44 130 SER A C 1
ATOM 1000 O O . SER A 1 130 ? -15.071 0.537 -0.923 1.00 87.44 130 SER A O 1
ATOM 1002 N N . ARG A 1 131 ? -17.293 0.349 -1.105 1.00 89.62 131 ARG A N 1
ATOM 1003 C CA . ARG A 1 131 ? -17.600 1.439 -0.161 1.00 89.62 131 ARG A CA 1
ATOM 1004 C C . ARG A 1 131 ? -17.150 1.139 1.269 1.00 89.62 131 ARG A C 1
ATOM 1006 O O . ARG A 1 131 ? -16.931 2.069 2.039 1.00 89.62 131 ARG A O 1
ATOM 1013 N N . GLU A 1 132 ? -17.026 -0.138 1.611 1.00 93.06 132 GLU A N 1
ATOM 1014 C CA . GLU A 1 132 ? -16.693 -0.612 2.955 1.00 93.06 132 GLU A CA 1
ATOM 1015 C C . GLU A 1 132 ? -15.181 -0.832 3.131 1.00 93.06 132 GLU A C 1
ATOM 1017 O O . GLU A 1 132 ? -14.651 -0.653 4.229 1.00 93.06 132 GLU A O 1
ATOM 1022 N N . PHE A 1 133 ? -14.472 -1.191 2.053 1.00 95.12 133 PHE A N 1
ATOM 1023 C CA . PHE A 1 133 ? -13.074 -1.637 2.117 1.00 95.12 133 PHE A CA 1
ATOM 1024 C C . PHE A 1 133 ? -12.069 -0.734 1.390 1.00 95.12 133 PHE A C 1
ATOM 1026 O O . PHE A 1 133 ? -10.890 -0.793 1.737 1.00 95.12 133 PHE A O 1
ATOM 1033 N N . SER A 1 134 ? -12.484 0.118 0.441 1.00 93.25 134 SER A N 1
ATOM 1034 C CA . SER A 1 134 ? -11.533 0.880 -0.394 1.00 93.25 134 SER A CA 1
ATOM 1035 C C . SER A 1 134 ? -10.629 1.808 0.412 1.00 93.25 134 SER A C 1
ATOM 1037 O O . SER A 1 134 ? -9.466 2.006 0.073 1.00 93.25 134 SER A O 1
ATOM 1039 N N . TRP A 1 135 ? -11.122 2.323 1.543 1.00 96.31 135 TRP A N 1
ATOM 1040 C CA . TRP A 1 135 ? -10.332 3.168 2.434 1.00 96.31 135 TRP A CA 1
ATOM 1041 C C . TRP A 1 135 ? -9.063 2.476 2.941 1.00 96.31 135 TRP A C 1
ATOM 1043 O O . TRP A 1 135 ? -8.127 3.169 3.331 1.00 96.31 135 TRP A O 1
ATOM 1053 N N . MET A 1 136 ? -9.027 1.139 2.972 1.00 96.31 136 MET A N 1
ATOM 1054 C CA . MET A 1 136 ? -7.892 0.354 3.454 1.00 96.31 136 MET A CA 1
ATOM 1055 C C . MET A 1 136 ? -6.819 0.102 2.401 1.00 96.31 136 MET A C 1
ATOM 1057 O O . MET A 1 136 ? -5.704 -0.231 2.793 1.00 96.31 136 MET A O 1
ATOM 1061 N N . GLU A 1 137 ? -7.150 0.184 1.110 1.00 95.88 137 GLU A N 1
ATOM 1062 C CA . GLU A 1 137 ? -6.307 -0.335 0.022 1.00 95.88 137 GLU A CA 1
ATOM 1063 C C . GLU A 1 137 ? -4.906 0.272 0.065 1.00 95.88 137 GLU A C 1
ATOM 1065 O O . GLU A 1 137 ? -3.928 -0.445 0.285 1.00 95.88 137 GLU A O 1
ATOM 1070 N N . GLU A 1 138 ? -4.825 1.601 0.011 1.00 95.44 138 GLU A N 1
ATOM 1071 C CA . GLU A 1 138 ? -3.550 2.316 0.091 1.00 95.44 138 GLU A CA 1
ATOM 1072 C C . GLU A 1 138 ? -2.830 2.083 1.419 1.00 95.44 138 GLU A C 1
ATOM 1074 O O . GLU A 1 138 ? -1.623 1.861 1.454 1.00 95.44 138 GLU A O 1
ATOM 1079 N N . GLY A 1 139 ? -3.559 2.057 2.535 1.00 98.12 139 GLY A N 1
ATOM 1080 C CA . GLY A 1 139 ? -2.968 1.811 3.846 1.00 98.12 139 GLY A CA 1
ATOM 1081 C C . GLY A 1 139 ? -2.329 0.429 3.954 1.00 98.12 139 GLY A C 1
ATOM 1082 O O . GLY A 1 139 ? -1.264 0.297 4.554 1.00 98.12 139 GLY A O 1
ATOM 1083 N N . ILE A 1 140 ? -2.940 -0.600 3.363 1.00 98.19 140 ILE A N 1
ATOM 1084 C CA . ILE A 1 140 ? -2.361 -1.946 3.294 1.00 98.19 140 ILE A CA 1
ATOM 1085 C C . ILE A 1 140 ? -1.117 -1.930 2.410 1.00 98.19 140 ILE A C 1
ATOM 1087 O O . ILE A 1 140 ? -0.082 -2.427 2.858 1.00 98.19 140 ILE A O 1
ATOM 1091 N N . CYS A 1 141 ? -1.191 -1.321 1.222 1.00 97.81 141 CYS A N 1
ATOM 1092 C CA . CYS A 1 141 ? -0.051 -1.182 0.316 1.00 97.81 141 CYS A CA 1
ATOM 1093 C C . CYS A 1 141 ? 1.138 -0.518 1.003 1.00 97.81 141 CYS A C 1
ATOM 1095 O O . CYS A 1 141 ? 2.207 -1.121 1.061 1.00 97.81 141 CYS A O 1
ATOM 1097 N N . MET A 1 142 ? 0.928 0.634 1.640 1.00 98.06 142 MET A N 1
ATOM 1098 C CA . MET A 1 142 ? 1.966 1.390 2.344 1.00 98.06 142 MET A CA 1
ATOM 1099 C C . MET A 1 142 ? 2.545 0.640 3.557 1.00 98.06 142 MET A C 1
ATOM 1101 O O . MET A 1 142 ? 3.738 0.743 3.855 1.00 98.06 142 MET A O 1
ATOM 1105 N N . VAL A 1 143 ? 1.723 -0.120 4.292 1.00 98.12 143 VAL A N 1
ATOM 1106 C CA . VAL A 1 143 ? 2.201 -0.911 5.441 1.00 98.12 143 VAL A CA 1
ATOM 1107 C C . VAL A 1 143 ? 2.994 -2.132 4.981 1.00 98.12 143 VAL A C 1
ATOM 1109 O O . VAL A 1 143 ? 4.024 -2.445 5.578 1.00 98.12 143 VAL A O 1
ATOM 1112 N N . PHE A 1 144 ? 2.537 -2.830 3.941 1.00 96.94 144 PHE A N 1
ATOM 1113 C CA . PHE A 1 144 ? 3.135 -4.095 3.508 1.00 96.94 144 PHE A CA 1
ATOM 1114 C C . PHE A 1 144 ? 4.419 -3.875 2.705 1.00 96.94 144 PHE A C 1
ATOM 1116 O O . PHE A 1 144 ? 5.346 -4.673 2.837 1.00 96.94 144 PHE A O 1
ATOM 1123 N N . SER A 1 145 ? 4.512 -2.765 1.968 1.00 96.38 145 SER A N 1
ATOM 1124 C CA . SER A 1 145 ? 5.746 -2.303 1.318 1.00 96.38 145 SER A CA 1
ATOM 1125 C C . SER A 1 145 ? 6.740 -1.631 2.274 1.00 96.38 145 SER A C 1
ATOM 1127 O O . SER A 1 145 ? 7.871 -1.308 1.895 1.00 96.38 145 SER A O 1
ATOM 1129 N N . LYS A 1 146 ? 6.343 -1.456 3.545 1.00 96.38 146 LYS A N 1
ATOM 1130 C CA . LYS A 1 146 ? 7.159 -0.889 4.628 1.00 96.38 146 LYS A CA 1
ATOM 1131 C C . LYS A 1 146 ? 7.644 0.522 4.286 1.00 96.38 146 LYS A C 1
ATOM 1133 O O . LYS A 1 146 ? 8.832 0.824 4.430 1.00 96.38 146 LYS A O 1
ATOM 1138 N N . GLU A 1 147 ? 6.730 1.382 3.838 1.00 94.69 147 GLU A N 1
ATOM 1139 C CA . GLU A 1 147 ? 7.080 2.763 3.508 1.00 94.69 147 GLU A CA 1
ATOM 1140 C C . GLU A 1 147 ? 7.663 3.498 4.727 1.00 94.69 147 GLU A C 1
ATOM 1142 O O . GLU A 1 147 ? 7.142 3.378 5.844 1.00 94.69 147 GLU A O 1
ATOM 1147 N N . PRO A 1 148 ? 8.752 4.269 4.547 1.00 93.69 148 PRO A N 1
ATOM 1148 C CA . PRO A 1 148 ? 9.558 4.796 5.644 1.00 93.69 148 PRO A CA 1
ATOM 1149 C C . PRO A 1 148 ? 8.954 6.070 6.261 1.00 93.69 148 PRO A C 1
ATOM 1151 O O . PRO A 1 148 ? 9.627 7.089 6.422 1.00 93.69 148 PRO A O 1
ATOM 1154 N N . PHE A 1 149 ? 7.668 6.046 6.615 1.00 92.75 149 PHE A N 1
ATOM 1155 C CA . PHE A 1 149 ? 7.027 7.177 7.281 1.00 92.75 149 PHE A CA 1
ATOM 1156 C C . PHE A 1 149 ? 7.302 7.192 8.782 1.00 92.75 149 PHE A C 1
ATOM 1158 O O . PHE A 1 149 ? 7.057 6.220 9.498 1.00 92.75 149 PHE A O 1
ATOM 1165 N N . SER A 1 150 ? 7.707 8.363 9.274 1.00 95.00 150 SER A N 1
ATOM 1166 C CA . SER A 1 150 ? 7.811 8.645 10.705 1.00 95.00 150 SER A CA 1
ATOM 1167 C C . SER A 1 150 ? 6.424 8.740 11.344 1.00 95.00 150 SER A C 1
ATOM 1169 O O . SER A 1 150 ? 5.643 9.638 11.016 1.00 95.00 150 SER A O 1
ATOM 1171 N N . ASP A 1 151 ? 6.143 7.868 12.315 1.00 94.25 151 ASP A N 1
ATOM 1172 C CA . ASP A 1 151 ? 4.865 7.854 13.043 1.00 94.25 151 ASP A CA 1
ATOM 1173 C C . ASP A 1 151 ? 4.576 9.188 13.737 1.00 94.25 151 ASP A C 1
ATOM 1175 O O . ASP A 1 151 ? 3.425 9.621 13.797 1.00 94.25 151 ASP A O 1
ATOM 1179 N N . VAL A 1 152 ? 5.616 9.893 14.197 1.00 95.75 152 VAL A N 1
ATOM 1180 C CA . VAL A 1 152 ? 5.488 11.229 14.796 1.00 95.75 152 VAL A CA 1
ATOM 1181 C C . VAL A 1 152 ? 5.040 12.254 13.758 1.00 95.75 152 VAL A C 1
ATOM 1183 O O . VAL A 1 152 ? 4.109 13.018 14.023 1.00 95.75 152 VAL A O 1
ATOM 1186 N N . LYS A 1 153 ? 5.667 12.278 12.573 1.00 96.00 153 LYS A N 1
ATOM 1187 C CA . LYS A 1 153 ? 5.300 13.221 11.501 1.00 96.00 153 LYS A CA 1
ATOM 1188 C C . LYS A 1 153 ? 3.885 12.950 10.992 1.00 96.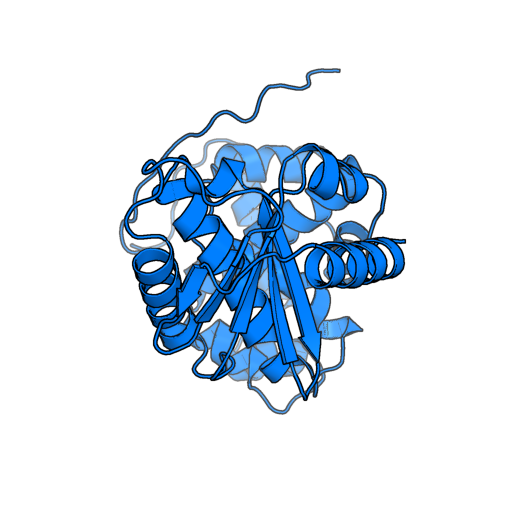00 153 LYS A C 1
ATOM 1190 O O . LYS A 1 153 ? 3.098 13.887 10.883 1.00 96.00 153 LYS A O 1
ATOM 1195 N N . VAL A 1 154 ? 3.546 11.681 10.758 1.00 97.25 154 VAL A N 1
ATOM 1196 C CA . VAL A 1 154 ? 2.196 11.265 10.348 1.00 97.25 154 VAL A CA 1
ATOM 1197 C C . VAL A 1 154 ? 1.171 11.659 11.407 1.00 97.25 154 VAL A C 1
ATOM 1199 O O . VAL A 1 154 ? 0.191 12.326 11.091 1.00 97.25 154 VAL A O 1
ATOM 1202 N N . SER A 1 155 ? 1.422 11.349 12.680 1.00 97.62 155 SER A N 1
ATOM 1203 C CA . SER A 1 155 ? 0.479 11.663 13.758 1.00 97.62 155 SER A CA 1
ATOM 1204 C C . SER A 1 155 ? 0.255 13.167 13.923 1.00 97.62 155 SER A C 1
ATOM 1206 O O . SER A 1 155 ? -0.882 13.607 14.086 1.00 97.62 155 SER A O 1
ATOM 1208 N N . LYS A 1 156 ? 1.316 13.982 13.828 1.00 97.25 156 LYS A N 1
ATOM 1209 C CA . LYS A 1 156 ? 1.200 15.450 13.842 1.00 97.25 156 LYS A CA 1
ATOM 1210 C C . LYS A 1 156 ? 0.405 15.975 12.648 1.00 97.25 156 LYS A C 1
ATOM 1212 O O . LYS A 1 156 ? -0.422 16.866 12.825 1.00 97.25 156 LYS A O 1
ATOM 1217 N N . PHE A 1 157 ? 0.623 15.413 11.460 1.00 97.19 157 PHE A N 1
ATOM 1218 C CA . PHE A 1 157 ? -0.127 15.782 10.263 1.00 97.19 157 PHE A CA 1
ATOM 1219 C C . PHE A 1 157 ? -1.626 15.492 10.430 1.00 97.19 157 PHE A C 1
ATOM 1221 O O . PHE A 1 157 ? -2.445 16.386 10.224 1.00 97.19 157 PHE A O 1
ATOM 1228 N N . ILE A 1 158 ? -1.984 14.288 10.891 1.00 98.12 158 ILE A N 1
ATOM 1229 C CA . ILE A 1 158 ? -3.379 13.892 11.152 1.00 98.12 158 ILE A CA 1
ATOM 1230 C C . ILE A 1 158 ? -4.010 14.809 12.203 1.00 98.12 158 ILE A C 1
ATOM 1232 O O . ILE A 1 158 ? -5.111 15.312 12.003 1.00 98.12 158 ILE A O 1
ATOM 1236 N N . MET A 1 159 ? -3.298 15.102 13.295 1.00 97.62 159 MET A N 1
ATOM 1237 C CA . MET A 1 159 ? -3.771 16.032 14.325 1.00 97.62 159 MET A CA 1
ATOM 1238 C C . MET A 1 159 ? -4.041 17.439 13.779 1.00 97.62 159 MET A C 1
ATOM 1240 O O . MET A 1 159 ? -5.018 18.066 14.183 1.00 97.62 159 MET A O 1
ATOM 1244 N N . GLY A 1 160 ? -3.206 17.928 12.859 1.00 97.19 160 GLY A N 1
ATOM 1245 C CA . GLY A 1 160 ? -3.389 19.232 12.219 1.00 97.19 160 GLY A CA 1
ATOM 1246 C C . GLY A 1 160 ? -4.524 19.277 11.191 1.00 97.19 160 GLY A C 1
ATOM 1247 O O . GLY A 1 160 ? -5.076 20.348 10.948 1.00 97.19 160 GLY A O 1
ATOM 1248 N N . LYS A 1 161 ? -4.883 18.138 10.583 1.00 97.31 161 LYS A N 1
ATOM 1249 C CA . LYS A 1 161 ? -5.950 18.037 9.569 1.00 97.31 161 LYS A CA 1
ATOM 1250 C C . LYS A 1 161 ? -7.294 17.559 10.120 1.00 97.31 161 LYS A C 1
ATOM 1252 O O . LYS A 1 161 ? -8.318 17.801 9.488 1.00 97.31 161 LYS A O 1
ATOM 1257 N N . GLY A 1 162 ? -7.297 16.926 11.289 1.00 97.88 162 GLY A N 1
ATOM 1258 C CA . GLY A 1 162 ? -8.466 16.274 11.865 1.00 97.88 162 GLY A CA 1
ATOM 1259 C C . GLY A 1 162 ? -8.605 14.816 11.422 1.00 97.88 162 GLY A C 1
ATOM 1260 O O . GLY A 1 162 ? -8.073 14.388 10.398 1.00 97.88 162 GLY A O 1
ATOM 1261 N N . PHE A 1 163 ? -9.329 14.047 12.231 1.00 98.50 163 PHE A N 1
ATOM 1262 C CA . PHE A 1 163 ? -9.591 12.632 11.983 1.00 98.50 163 PHE A CA 1
ATOM 1263 C C . PHE A 1 163 ? -10.722 12.461 10.966 1.00 98.50 163 PHE A C 1
ATOM 1265 O O . PHE A 1 163 ? -11.790 13.041 11.149 1.00 98.50 163 PHE A O 1
ATOM 1272 N N . LEU A 1 164 ? -10.488 11.646 9.939 1.00 98.44 164 LEU A N 1
ATOM 1273 C CA . LEU A 1 164 ? -11.461 11.271 8.916 1.00 98.44 164 LEU A CA 1
ATOM 1274 C C . LEU A 1 164 ? -12.084 9.912 9.243 1.00 98.44 164 LEU A C 1
ATOM 1276 O O . LEU A 1 164 ? -11.392 8.975 9.653 1.00 98.44 164 LEU A O 1
ATOM 1280 N N . THR A 1 165 ? -13.387 9.783 9.027 1.00 97.88 165 THR A N 1
ATOM 1281 C CA . THR A 1 165 ? -14.080 8.488 9.007 1.00 97.88 165 THR A CA 1
ATOM 1282 C C . THR A 1 165 ? -13.598 7.625 7.830 1.00 97.88 165 THR A C 1
ATOM 1284 O O . THR A 1 165 ? -13.087 8.171 6.853 1.00 97.88 165 THR A O 1
ATOM 1287 N N . PRO A 1 166 ? -13.791 6.293 7.851 1.00 96.69 166 PRO A N 1
ATOM 1288 C CA . PRO A 1 166 ? -13.431 5.427 6.723 1.00 96.69 166 PRO A CA 1
ATOM 1289 C C . PRO A 1 166 ? -13.973 5.901 5.365 1.00 96.69 166 PRO A C 1
ATOM 1291 O O . PRO A 1 166 ? -13.228 5.983 4.394 1.00 96.69 166 PRO A O 1
ATOM 1294 N N . ALA A 1 167 ? -15.242 6.314 5.307 1.00 96.31 167 ALA A N 1
ATOM 1295 C CA . ALA A 1 167 ? -15.844 6.839 4.080 1.00 96.31 167 ALA A CA 1
ATOM 1296 C C . ALA A 1 167 ? -15.174 8.142 3.601 1.00 96.31 167 ALA A C 1
ATOM 1298 O O . ALA A 1 167 ? -14.997 8.357 2.401 1.00 96.31 167 ALA A O 1
ATOM 1299 N N . GLU A 1 168 ? -14.776 9.016 4.529 1.00 97.88 168 GLU A N 1
ATOM 1300 C CA . GLU A 1 168 ? -14.033 10.233 4.200 1.00 97.88 168 GLU A CA 1
ATOM 1301 C C . GLU A 1 168 ? -12.591 9.936 3.775 1.00 97.88 168 GLU A C 1
ATOM 1303 O O . GLU A 1 168 ? -12.086 10.626 2.895 1.00 97.88 168 GLU A O 1
ATOM 1308 N N . ILE A 1 169 ? -11.945 8.910 4.344 1.00 98.25 169 ILE A N 1
ATOM 1309 C CA . ILE A 1 169 ? -10.621 8.436 3.912 1.00 98.25 169 ILE A CA 1
ATOM 1310 C C . ILE A 1 169 ? -10.693 7.949 2.464 1.00 98.25 169 ILE A C 1
ATOM 1312 O O . ILE A 1 169 ? -9.910 8.426 1.647 1.00 98.25 169 ILE A O 1
ATOM 1316 N N . ALA A 1 170 ? -11.652 7.078 2.129 1.00 95.88 170 ALA A N 1
ATOM 1317 C CA . ALA A 1 170 ? -11.851 6.594 0.759 1.00 95.88 170 ALA A CA 1
ATOM 1318 C C . ALA A 1 170 ? -12.031 7.758 -0.228 1.00 95.88 170 ALA A C 1
ATOM 1320 O O . ALA A 1 170 ? -11.313 7.872 -1.215 1.00 95.88 170 ALA A O 1
ATOM 1321 N N . LYS A 1 171 ? -12.930 8.696 0.096 1.00 95.94 171 LYS A N 1
ATOM 1322 C CA . LYS A 1 171 ? -13.154 9.886 -0.733 1.00 95.94 171 LYS A CA 1
ATOM 1323 C C . LYS A 1 171 ? -11.905 10.763 -0.858 1.00 95.94 171 LYS A C 1
ATOM 1325 O O . LYS A 1 171 ? -11.696 11.377 -1.901 1.00 95.94 171 LYS A O 1
ATOM 1330 N N . ALA A 1 172 ? -11.127 10.893 0.215 1.00 96.19 172 ALA A N 1
ATOM 1331 C CA . ALA A 1 172 ? -9.914 11.693 0.208 1.00 96.19 172 ALA A CA 1
ATOM 1332 C C . ALA A 1 172 ? -8.851 11.066 -0.697 1.00 96.19 172 ALA A C 1
ATOM 1334 O O . ALA A 1 172 ? -8.297 11.791 -1.513 1.00 96.19 172 ALA A O 1
ATOM 1335 N N . VAL A 1 173 ? -8.620 9.749 -0.607 1.00 94.31 173 VAL A N 1
ATOM 1336 C CA . VAL A 1 173 ? -7.676 9.005 -1.464 1.00 94.31 173 VAL A CA 1
ATOM 1337 C C . VAL A 1 173 ? -7.964 9.243 -2.952 1.00 94.31 173 VAL A C 1
ATOM 1339 O O . VAL A 1 173 ? -7.042 9.582 -3.693 1.00 94.31 173 VAL A O 1
ATOM 1342 N N . ASP A 1 174 ? -9.240 9.203 -3.351 1.00 90.94 174 ASP A N 1
ATOM 1343 C CA . ASP A 1 174 ? -9.699 9.411 -4.736 1.00 90.94 174 ASP A CA 1
ATOM 1344 C C . ASP A 1 174 ? -9.646 10.875 -5.228 1.00 90.94 174 ASP A C 1
ATOM 1346 O O . ASP A 1 174 ? -10.009 11.177 -6.370 1.00 90.94 174 ASP A O 1
ATOM 1350 N N . SER A 1 175 ? -9.248 11.822 -4.376 1.00 91.50 175 SER A N 1
ATOM 1351 C CA . SER A 1 175 ? -9.220 13.246 -4.714 1.00 91.50 175 SER A CA 1
ATOM 1352 C C . SER A 1 175 ? -8.116 13.585 -5.720 1.00 91.50 175 SER A C 1
ATOM 1354 O O . SER A 1 175 ? -6.960 13.218 -5.535 1.00 91.50 175 SER A O 1
ATOM 1356 N N . GLU A 1 176 ? -8.440 14.401 -6.729 1.00 87.62 176 GLU A N 1
ATOM 1357 C CA . GLU A 1 176 ? -7.439 14.979 -7.647 1.00 87.62 176 GLU A CA 1
ATOM 1358 C C . GLU A 1 176 ? -6.600 16.089 -6.970 1.00 87.62 176 GLU A C 1
ATOM 1360 O O . GLU A 1 176 ? -5.504 16.411 -7.425 1.00 87.62 176 GLU A O 1
ATOM 1365 N N . ASP A 1 177 ? -7.081 16.662 -5.859 1.00 90.94 177 ASP A N 1
ATOM 1366 C CA . ASP A 1 177 ? -6.284 17.564 -5.018 1.00 90.94 177 ASP A CA 1
ATOM 1367 C C . ASP A 1 177 ? -5.269 16.765 -4.188 1.00 90.94 177 ASP A C 1
ATOM 1369 O O . ASP A 1 177 ? -5.648 15.980 -3.312 1.00 90.94 177 ASP A O 1
ATOM 1373 N N . TYR A 1 178 ? -3.980 17.011 -4.434 1.00 88.00 178 TYR A N 1
ATOM 1374 C CA . TYR A 1 178 ? -2.866 16.321 -3.779 1.00 88.00 178 TYR A CA 1
ATOM 1375 C C . TYR A 1 178 ? -2.854 16.472 -2.251 1.00 88.00 178 TYR A C 1
ATOM 1377 O O . TYR A 1 178 ? -2.511 15.528 -1.545 1.00 88.00 178 TYR A O 1
ATOM 1385 N N . SER A 1 179 ? -3.235 17.631 -1.707 1.00 92.06 179 SER A N 1
ATOM 1386 C CA . SER A 1 179 ? -3.244 17.871 -0.257 1.00 92.06 179 SER A CA 1
ATOM 1387 C C . SER A 1 179 ? -4.342 17.059 0.432 1.00 92.06 179 SER A C 1
ATOM 1389 O O . SER A 1 179 ? -4.121 16.491 1.507 1.00 92.06 179 SER A O 1
ATOM 1391 N N . ILE A 1 180 ? -5.514 16.969 -0.206 1.00 94.81 180 ILE A N 1
ATOM 1392 C CA . ILE A 1 180 ? -6.626 16.130 0.252 1.00 94.81 180 ILE A CA 1
ATOM 1393 C C . ILE A 1 180 ? -6.255 14.651 0.124 1.00 94.81 180 ILE A C 1
ATOM 1395 O O . ILE A 1 180 ? -6.385 13.914 1.102 1.00 94.81 180 ILE A O 1
ATOM 1399 N N . SER A 1 181 ? -5.730 14.243 -1.034 1.00 94.00 181 SER A N 1
ATOM 1400 C CA . SER A 1 181 ? -5.302 12.868 -1.292 1.00 94.00 181 SER A CA 1
ATOM 1401 C C . SER A 1 181 ? -4.256 12.415 -0.285 1.00 94.00 181 SER A C 1
ATOM 1403 O O . SER A 1 181 ? -4.497 11.473 0.469 1.00 94.00 181 SER A O 1
ATOM 1405 N N . LYS A 1 182 ? -3.178 13.184 -0.104 1.00 94.62 182 LYS A N 1
ATOM 1406 C CA . LYS A 1 182 ? -2.151 12.926 0.913 1.00 94.62 182 LYS A CA 1
ATOM 1407 C C . LYS A 1 182 ? -2.734 12.716 2.315 1.00 94.62 182 LYS A C 1
ATOM 1409 O O . LYS A 1 182 ? -2.247 11.862 3.052 1.00 94.62 182 LYS A O 1
ATOM 1414 N N . ASN A 1 183 ? -3.770 13.462 2.705 1.00 97.19 183 ASN A N 1
ATOM 1415 C CA . ASN A 1 183 ? -4.433 13.249 3.994 1.00 97.19 183 ASN A CA 1
ATOM 1416 C C . ASN A 1 183 ? -5.163 11.899 4.069 1.00 97.19 183 ASN A C 1
ATOM 1418 O O . ASN A 1 183 ? -5.049 11.214 5.085 1.00 97.19 183 ASN A O 1
ATOM 1422 N N . GLY A 1 184 ? -5.852 11.500 2.998 1.00 97.88 184 GLY A N 1
ATOM 1423 C CA . GLY A 1 184 ? -6.456 10.171 2.870 1.00 97.88 184 GLY A CA 1
ATOM 1424 C C . GLY A 1 184 ? -5.424 9.050 3.009 1.00 97.88 184 GLY A C 1
ATOM 1425 O O . GLY A 1 184 ? -5.562 8.203 3.893 1.00 97.88 184 GLY A O 1
ATOM 1426 N N . TYR A 1 185 ? -4.343 9.105 2.223 1.00 97.25 185 TYR A N 1
ATOM 1427 C CA . TYR A 1 185 ? -3.250 8.121 2.258 1.00 97.25 185 TYR A CA 1
ATOM 1428 C C . TYR A 1 185 ? -2.644 7.986 3.663 1.00 97.25 185 TYR A C 1
ATOM 1430 O O . TYR A 1 185 ? -2.568 6.889 4.214 1.00 97.25 185 TYR A O 1
ATOM 1438 N N . LEU A 1 186 ? -2.270 9.103 4.299 1.00 98.12 186 LEU A N 1
ATOM 1439 C CA . LEU A 1 186 ? -1.631 9.073 5.619 1.00 98.12 186 LEU A CA 1
ATOM 1440 C C . LEU A 1 186 ? -2.558 8.559 6.732 1.00 98.12 186 LEU A C 1
ATOM 1442 O O . LEU A 1 186 ? -2.086 7.886 7.653 1.00 98.12 186 LEU A O 1
ATOM 1446 N N . GLN A 1 187 ? -3.861 8.851 6.666 1.00 98.62 187 GLN A N 1
ATOM 1447 C CA . GLN A 1 187 ? -4.824 8.317 7.635 1.00 98.62 187 GLN A CA 1
ATOM 1448 C C . GLN A 1 187 ? -5.105 6.834 7.413 1.00 98.62 187 GLN A C 1
ATOM 1450 O O . GLN A 1 187 ? -5.124 6.087 8.392 1.00 98.62 187 GLN A O 1
ATOM 1455 N N . SER A 1 188 ? -5.229 6.399 6.156 1.00 98.56 188 SER A N 1
ATOM 1456 C CA . SER A 1 188 ? -5.331 4.980 5.806 1.00 98.56 188 SER A CA 1
ATOM 1457 C C . SER A 1 188 ? -4.121 4.196 6.323 1.00 98.56 188 SER A C 1
ATOM 1459 O O . SER A 1 188 ? -4.279 3.268 7.120 1.00 98.56 188 SER A O 1
ATOM 1461 N N . TYR A 1 189 ? -2.905 4.645 5.990 1.00 98.62 189 TYR A N 1
ATOM 1462 C CA . TYR A 1 189 ? -1.650 4.068 6.474 1.00 98.62 189 TYR A CA 1
ATOM 1463 C C . TYR A 1 189 ? -1.600 3.986 7.999 1.00 98.62 189 TYR A C 1
ATOM 1465 O O . TYR A 1 189 ? -1.351 2.917 8.551 1.00 98.62 189 TYR A O 1
ATOM 1473 N N . SER A 1 190 ? -1.873 5.088 8.705 1.00 98.56 190 SER A N 1
ATOM 1474 C CA . SER A 1 190 ? -1.814 5.109 10.170 1.00 98.56 190 SER A CA 1
ATOM 1475 C C . SER A 1 190 ? -2.805 4.129 10.807 1.00 98.56 190 SER A C 1
ATOM 1477 O O . SER A 1 190 ? -2.460 3.430 11.765 1.00 98.56 190 SER A O 1
ATOM 1479 N N . LEU A 1 191 ? -4.029 4.058 10.279 1.00 98.62 191 LEU A N 1
ATOM 1480 C CA . LEU A 1 191 ? -5.093 3.217 10.817 1.00 98.62 191 LEU A CA 1
ATOM 1481 C C . LEU A 1 191 ? -4.836 1.728 10.545 1.00 98.62 191 LEU A C 1
ATOM 1483 O O . LEU A 1 191 ? -4.942 0.912 11.464 1.00 98.62 191 LEU A O 1
ATOM 1487 N N . VAL A 1 192 ? -4.416 1.373 9.326 1.00 98.62 192 VAL A N 1
ATOM 1488 C CA . VAL A 1 192 ? -4.017 -0.001 8.976 1.00 98.62 192 VAL A CA 1
ATOM 1489 C C . VAL A 1 192 ? -2.769 -0.419 9.750 1.00 98.62 192 VAL A C 1
ATOM 1491 O O . VAL A 1 192 ? -2.736 -1.516 10.308 1.00 98.62 192 VAL A O 1
ATOM 1494 N N . LYS A 1 193 ? -1.765 0.456 9.884 1.00 98.38 193 LYS A N 1
ATOM 1495 C CA . LYS A 1 193 ? -0.559 0.175 10.676 1.00 98.38 193 LYS A CA 1
ATOM 1496 C C . LYS A 1 193 ? -0.907 -0.119 12.131 1.00 98.38 193 LYS A C 1
ATOM 1498 O O . LYS A 1 193 ? -0.381 -1.068 12.710 1.00 98.38 193 LYS A O 1
ATOM 1503 N N . PHE A 1 194 ? -1.830 0.644 12.718 1.00 98.38 194 PHE A N 1
ATOM 1504 C CA . PHE A 1 194 ? -2.316 0.384 14.072 1.00 98.38 194 PHE A CA 1
ATOM 1505 C C . PHE A 1 194 ? -3.097 -0.935 14.171 1.00 98.38 194 PHE A C 1
ATOM 1507 O O . PHE A 1 194 ? -2.957 -1.660 15.158 1.00 98.38 194 PHE A O 1
ATOM 1514 N N . MET A 1 195 ? -3.861 -1.295 13.134 1.00 98.38 195 MET A N 1
ATOM 1515 C CA . MET A 1 195 ? -4.552 -2.585 13.044 1.00 98.38 195 MET A CA 1
ATOM 1516 C C . MET A 1 195 ? -3.558 -3.752 13.021 1.00 98.38 195 MET A C 1
ATOM 1518 O O . MET A 1 195 ? -3.675 -4.671 13.830 1.00 98.38 195 MET A O 1
ATOM 1522 N N . VAL A 1 196 ? -2.533 -3.676 12.165 1.00 98.00 196 VAL A N 1
ATOM 1523 C CA . VAL A 1 196 ? -1.447 -4.664 12.087 1.00 98.00 196 VAL A CA 1
ATOM 1524 C C . VAL A 1 196 ? -0.681 -4.738 13.404 1.00 98.00 196 VAL A C 1
ATOM 1526 O O . VAL A 1 196 ? -0.404 -5.833 13.884 1.00 98.00 196 VAL A O 1
ATOM 1529 N N . LYS A 1 197 ? -0.384 -3.599 14.037 1.00 96.50 197 LYS A N 1
ATOM 1530 C CA . LYS A 1 197 ? 0.285 -3.574 15.343 1.00 96.50 197 LYS A CA 1
ATOM 1531 C C . LYS A 1 197 ? -0.522 -4.314 16.412 1.00 96.50 197 LYS A C 1
ATOM 1533 O O . LYS A 1 197 ? 0.057 -4.996 17.252 1.00 96.50 197 LYS A O 1
ATOM 1538 N N . LYS A 1 198 ? -1.848 -4.164 16.401 1.00 96.94 198 LYS A N 1
ATOM 1539 C CA . LYS A 1 198 ? -2.728 -4.713 17.435 1.00 96.94 198 LYS A CA 1
ATOM 1540 C C . LYS A 1 198 ? -3.094 -6.182 17.218 1.00 96.94 198 LYS A C 1
ATOM 1542 O O . LYS A 1 198 ? -3.170 -6.928 18.190 1.00 96.94 198 LYS A O 1
ATOM 1547 N N . PHE A 1 199 ? -3.344 -6.579 15.975 1.00 96.75 199 PHE A N 1
ATOM 1548 C CA . PHE A 1 199 ? -3.904 -7.895 15.648 1.00 96.75 199 PHE A CA 1
ATOM 1549 C C . PHE A 1 199 ? -2.993 -8.753 14.761 1.00 96.75 199 PHE A C 1
ATOM 1551 O O . PHE A 1 199 ? -3.265 -9.932 14.556 1.00 96.75 199 PHE A O 1
ATOM 1558 N N . GLY A 1 200 ? -1.897 -8.185 14.257 1.00 96.12 200 GLY A N 1
ATOM 1559 C CA . GLY A 1 200 ? -0.996 -8.837 13.316 1.00 96.12 200 GLY A CA 1
ATOM 1560 C C . GLY A 1 200 ? -1.488 -8.778 11.869 1.00 96.12 200 GLY A C 1
ATOM 1561 O O . GLY A 1 200 ? -2.664 -8.557 11.578 1.00 96.12 200 GLY A O 1
ATOM 1562 N N . VAL A 1 201 ? -0.561 -9.014 10.939 1.00 95.19 201 VAL A N 1
ATOM 1563 C CA . VAL A 1 201 ? -0.840 -9.040 9.492 1.00 95.19 201 VAL A CA 1
ATOM 1564 C C . VAL A 1 201 ? -1.867 -10.119 9.133 1.00 95.19 201 VAL A C 1
ATOM 1566 O O . VAL A 1 201 ? -2.746 -9.893 8.303 1.00 95.19 201 VAL A O 1
ATOM 1569 N N . SER A 1 202 ? -1.802 -11.281 9.791 1.00 93.25 202 SER A N 1
ATOM 1570 C CA . SER A 1 202 ? -2.701 -12.408 9.524 1.00 93.25 202 SER A CA 1
ATOM 1571 C C . SER A 1 202 ? -4.170 -12.073 9.786 1.00 93.25 202 SER A C 1
ATOM 1573 O O . SER A 1 202 ? -5.030 -12.520 9.027 1.00 93.25 202 SER A O 1
ATOM 1575 N N . ALA A 1 203 ? -4.473 -11.271 10.811 1.00 94.31 203 ALA A N 1
ATOM 1576 C CA . ALA A 1 203 ? -5.837 -10.839 11.106 1.00 94.31 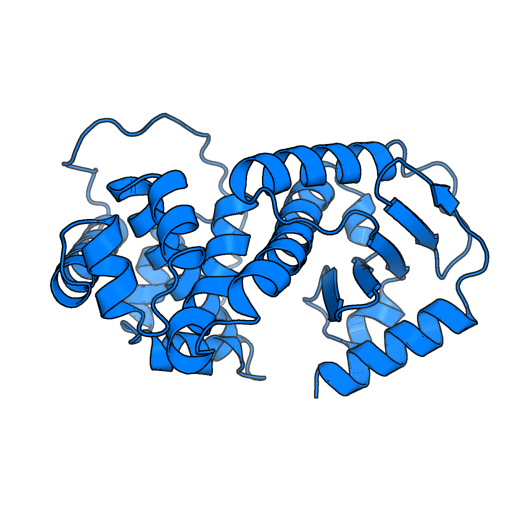203 ALA A CA 1
ATOM 1577 C C . ALA A 1 203 ? -6.375 -9.881 10.035 1.00 94.31 203 ALA A C 1
ATOM 1579 O O . ALA A 1 203 ? -7.508 -10.048 9.585 1.00 94.31 203 ALA A O 1
ATOM 1580 N N . VAL A 1 204 ? -5.547 -8.939 9.566 1.00 96.19 204 VAL A N 1
ATOM 1581 C CA . VAL A 1 204 ? -5.908 -8.029 8.466 1.00 96.19 204 VAL A CA 1
ATOM 1582 C C . VAL A 1 204 ? -6.206 -8.822 7.193 1.00 96.19 204 VAL A C 1
ATOM 1584 O O . VAL A 1 204 ? -7.267 -8.654 6.600 1.00 96.19 204 VAL A O 1
ATOM 1587 N N . ILE A 1 205 ? -5.333 -9.759 6.812 1.00 94.88 205 ILE A N 1
ATOM 1588 C CA . ILE A 1 205 ? -5.564 -10.608 5.634 1.00 94.88 205 ILE A CA 1
ATOM 1589 C C . ILE A 1 205 ? -6.809 -11.488 5.794 1.00 94.88 205 ILE A C 1
ATOM 1591 O O . ILE A 1 205 ? -7.575 -11.644 4.843 1.00 94.88 205 ILE A O 1
ATOM 1595 N N . SER A 1 206 ? -7.044 -12.040 6.986 1.00 94.00 206 SER A N 1
ATOM 1596 C CA . SER A 1 206 ? -8.232 -12.862 7.262 1.00 94.00 206 SER A CA 1
ATOM 1597 C C . SER A 1 206 ? -9.524 -12.058 7.127 1.00 94.00 206 SER A C 1
ATOM 1599 O O . SER A 1 206 ? -10.500 -12.560 6.577 1.00 94.00 206 SER A O 1
ATOM 1601 N N . MET A 1 207 ? -9.513 -10.794 7.548 1.00 95.44 207 MET A N 1
ATOM 1602 C CA . MET A 1 207 ? -10.639 -9.876 7.385 1.00 95.44 207 MET A CA 1
ATOM 1603 C C . MET A 1 207 ? -10.921 -9.559 5.913 1.00 95.44 207 MET A C 1
ATOM 1605 O O . MET A 1 207 ? -12.073 -9.612 5.478 1.00 95.44 207 MET A O 1
ATOM 1609 N N . LEU A 1 208 ? -9.879 -9.300 5.118 1.00 94.19 208 LEU A N 1
ATOM 1610 C CA . LEU A 1 208 ? -10.030 -9.060 3.679 1.00 94.19 208 LEU A CA 1
ATOM 1611 C C . LEU A 1 208 ? -10.561 -10.303 2.954 1.00 94.19 208 LEU A C 1
ATOM 1613 O O . LEU A 1 208 ? -11.404 -10.185 2.073 1.00 94.19 208 LEU A O 1
ATOM 1617 N N . LYS A 1 209 ? -10.133 -11.502 3.362 1.00 93.69 209 LYS A N 1
ATOM 1618 C CA . LYS A 1 209 ? -10.602 -12.782 2.799 1.00 93.69 209 LYS A CA 1
ATOM 1619 C C . LYS A 1 209 ? -11.920 -13.288 3.395 1.00 93.69 209 LYS A C 1
ATOM 1621 O O . LYS A 1 209 ? -12.443 -14.301 2.935 1.00 93.69 209 LYS A O 1
ATOM 1626 N N . CYS A 1 210 ? -12.453 -12.620 4.416 1.00 94.12 210 CYS A N 1
ATOM 1627 C CA . CYS A 1 210 ? -13.727 -12.974 5.033 1.00 94.12 210 CYS A CA 1
ATOM 1628 C C . CYS A 1 210 ? -14.858 -12.891 3.987 1.00 94.12 210 CYS A C 1
ATOM 1630 O O . CYS A 1 210 ? -14.873 -11.945 3.204 1.00 94.12 210 CYS A O 1
ATOM 1632 N N . PRO A 1 211 ? -15.832 -13.814 3.948 1.00 92.88 211 PRO A N 1
ATOM 1633 C CA . PRO A 1 211 ? -16.945 -13.727 2.997 1.00 92.88 211 PRO A CA 1
ATOM 1634 C C . PRO A 1 211 ? -17.918 -12.568 3.280 1.00 92.88 211 PRO A C 1
ATOM 1636 O O . PRO A 1 211 ? -18.713 -12.226 2.410 1.00 92.88 211 PRO A O 1
ATOM 1639 N N . GLU A 1 212 ? -17.869 -11.954 4.467 1.00 94.69 212 GLU A N 1
ATOM 1640 C CA . GLU A 1 212 ? -18.716 -10.803 4.800 1.00 94.69 212 GLU A CA 1
ATOM 1641 C C . GLU A 1 212 ? -18.381 -9.592 3.917 1.00 94.69 212 GLU A C 1
ATOM 1643 O O . GLU A 1 212 ? -17.220 -9.187 3.804 1.00 94.69 212 GLU A O 1
ATOM 1648 N N . THR A 1 213 ? -19.406 -8.997 3.306 1.00 92.44 213 THR A N 1
ATOM 1649 C CA . THR A 1 213 ? -19.283 -7.777 2.488 1.00 92.44 213 THR A CA 1
ATOM 1650 C C . THR A 1 213 ? -19.345 -6.498 3.318 1.00 92.44 213 THR A C 1
ATOM 1652 O O . THR A 1 213 ? -18.990 -5.441 2.817 1.00 92.44 213 THR A O 1
ATOM 1655 N N . ASP A 1 214 ? -19.812 -6.598 4.561 1.00 93.50 214 ASP A N 1
ATOM 1656 C CA . ASP A 1 214 ? -19.873 -5.518 5.546 1.00 93.50 214 ASP A CA 1
ATOM 1657 C C . ASP A 1 214 ? -18.572 -5.499 6.358 1.00 93.50 214 ASP A C 1
ATOM 1659 O O . ASP A 1 214 ? -18.145 -6.536 6.885 1.00 93.50 214 ASP A O 1
ATOM 1663 N N . PHE A 1 215 ? -17.921 -4.336 6.430 1.00 95.50 215 PHE A N 1
ATOM 1664 C CA . PHE A 1 215 ? -16.609 -4.234 7.059 1.00 95.50 215 PHE A CA 1
ATOM 1665 C C . PHE A 1 215 ? -16.673 -4.445 8.578 1.00 95.50 215 PHE A C 1
ATOM 1667 O O . PHE A 1 215 ? -15.839 -5.169 9.121 1.00 95.50 215 PHE A O 1
ATOM 1674 N N . GLU A 1 216 ? -17.675 -3.888 9.265 1.00 96.31 216 GLU A N 1
ATOM 1675 C CA . GLU A 1 216 ? -17.840 -4.026 10.720 1.00 96.31 216 GLU A CA 1
ATOM 1676 C C . GLU A 1 216 ? -17.984 -5.501 11.122 1.00 96.31 216 GLU A C 1
ATOM 1678 O O . GLU A 1 216 ? -17.303 -5.977 12.034 1.00 96.31 216 GLU A O 1
ATOM 1683 N N . LYS A 1 217 ? -18.819 -6.262 10.406 1.00 96.38 217 LYS A N 1
ATOM 1684 C CA . LYS A 1 217 ? -18.984 -7.703 10.645 1.00 96.38 217 LYS A CA 1
ATOM 1685 C C . LYS A 1 217 ? -17.692 -8.469 10.403 1.00 96.38 217 LYS A C 1
ATOM 1687 O O . LYS A 1 217 ? -17.312 -9.288 11.241 1.00 96.38 217 LYS A O 1
ATOM 1692 N N . ALA A 1 218 ? -17.005 -8.203 9.289 1.00 96.62 218 ALA A N 1
ATOM 1693 C CA . ALA A 1 218 ? -15.725 -8.840 8.990 1.00 96.62 218 ALA A CA 1
ATOM 1694 C C . ALA A 1 218 ? -14.685 -8.542 10.086 1.00 96.62 218 ALA A C 1
ATOM 1696 O O . ALA A 1 218 ? -13.968 -9.445 10.529 1.00 96.62 218 ALA A O 1
ATOM 1697 N N . PHE A 1 219 ? -14.643 -7.295 10.559 1.00 97.44 219 PHE A N 1
ATOM 1698 C CA . PHE A 1 219 ? -13.738 -6.832 11.603 1.00 97.44 219 PHE A CA 1
ATOM 1699 C C . PHE A 1 219 ? -14.022 -7.516 12.949 1.00 97.44 219 PHE A C 1
ATOM 1701 O O . PHE A 1 219 ? -13.100 -8.067 13.557 1.00 97.44 219 PHE A O 1
ATOM 1708 N N . ILE A 1 220 ? -15.285 -7.574 13.385 1.00 97.50 220 ILE A N 1
ATOM 1709 C CA . ILE A 1 220 ? -15.688 -8.267 14.620 1.00 97.50 220 ILE A CA 1
ATOM 1710 C C . ILE A 1 220 ? -15.354 -9.759 14.543 1.00 97.50 220 ILE A C 1
ATOM 1712 O O . ILE A 1 220 ? -14.792 -10.303 15.492 1.00 97.50 220 ILE A O 1
ATOM 1716 N N . LEU A 1 221 ? -15.652 -10.430 13.426 1.00 96.88 221 LEU A N 1
ATOM 1717 C CA . LEU A 1 221 ? -15.367 -11.861 13.270 1.00 96.88 221 LEU A CA 1
ATOM 1718 C C . LEU A 1 221 ? -13.870 -12.176 13.367 1.00 96.88 221 LEU A C 1
ATOM 1720 O O . LEU A 1 221 ? -13.497 -13.207 13.924 1.00 96.88 221 LEU A O 1
ATOM 1724 N N . CYS A 1 222 ? -13.013 -11.298 12.841 1.00 96.38 222 CYS A N 1
ATOM 1725 C CA . CYS A 1 222 ? -11.570 -11.535 12.797 1.00 96.38 222 CYS A CA 1
ATOM 1726 C C . CYS A 1 222 ? -10.828 -11.061 14.052 1.00 96.38 222 CYS A C 1
ATOM 1728 O O . CYS A 1 222 ? -9.755 -11.581 14.351 1.00 96.38 222 CYS A O 1
ATOM 1730 N N . THR A 1 223 ? -11.366 -10.076 14.777 1.00 95.81 223 THR A N 1
ATOM 1731 C CA . THR A 1 223 ? -10.662 -9.429 15.902 1.00 95.81 223 THR A CA 1
ATOM 1732 C C . THR A 1 223 ? -11.369 -9.569 17.249 1.00 95.81 223 THR A C 1
ATOM 1734 O O . THR A 1 223 ? -10.745 -9.360 18.290 1.00 95.81 223 THR A O 1
ATOM 1737 N N . GLY A 1 224 ? -12.662 -9.905 17.252 1.00 95.56 224 GLY A N 1
ATOM 1738 C CA . GLY A 1 224 ? -13.514 -9.928 18.442 1.00 95.56 224 GLY A CA 1
ATOM 1739 C C . GLY A 1 224 ? -13.856 -8.544 19.009 1.00 95.56 224 GLY A C 1
ATOM 1740 O O . GLY A 1 224 ? -14.366 -8.468 20.126 1.00 95.56 224 GLY A O 1
ATOM 1741 N N . LEU A 1 225 ? -13.561 -7.457 18.288 1.00 96.50 225 LEU A N 1
ATOM 1742 C CA . LEU A 1 225 ? -13.766 -6.074 18.726 1.00 96.50 225 LEU A CA 1
ATOM 1743 C C . LEU A 1 225 ? -14.647 -5.319 17.725 1.00 96.50 225 LEU A C 1
ATOM 1745 O O . LEU A 1 225 ? -14.519 -5.543 16.528 1.00 96.50 225 LEU A O 1
ATOM 1749 N N . ASP A 1 226 ? -15.501 -4.406 18.194 1.00 97.44 226 ASP A N 1
ATOM 1750 C CA . ASP A 1 226 ? -16.207 -3.474 17.307 1.00 97.44 226 ASP A CA 1
ATOM 1751 C C . ASP A 1 226 ? -15.243 -2.412 16.753 1.00 97.44 226 ASP A C 1
ATOM 1753 O O . ASP A 1 226 ? -14.345 -1.919 17.457 1.00 97.44 226 ASP A O 1
ATOM 1757 N N . PHE A 1 227 ? -15.418 -2.025 15.492 1.00 97.94 227 PHE A N 1
ATOM 1758 C CA . PHE A 1 227 ? -14.504 -1.087 14.852 1.00 97.94 227 PHE A CA 1
ATOM 1759 C C . PHE A 1 227 ? -14.584 0.302 15.483 1.00 97.94 227 PHE A C 1
ATOM 1761 O O . PHE A 1 227 ? -13.570 0.987 15.584 1.00 97.94 227 PHE A O 1
ATOM 1768 N N . GLY A 1 228 ? -15.749 0.716 15.989 1.00 98.12 228 GLY A N 1
ATOM 1769 C CA . GLY A 1 228 ? -15.899 1.993 16.690 1.00 98.12 228 GLY A CA 1
ATOM 1770 C C . GLY A 1 228 ? -14.969 2.116 17.905 1.00 98.12 228 GLY A C 1
ATOM 1771 O O . GLY A 1 228 ? -14.323 3.150 18.109 1.00 98.12 228 GLY A O 1
ATOM 1772 N N . THR A 1 229 ? -14.861 1.061 18.712 1.00 98.00 229 THR A N 1
ATOM 1773 C CA . THR A 1 229 ? -13.931 0.987 19.846 1.00 98.00 229 THR A CA 1
ATOM 1774 C C . THR A 1 229 ? -12.484 0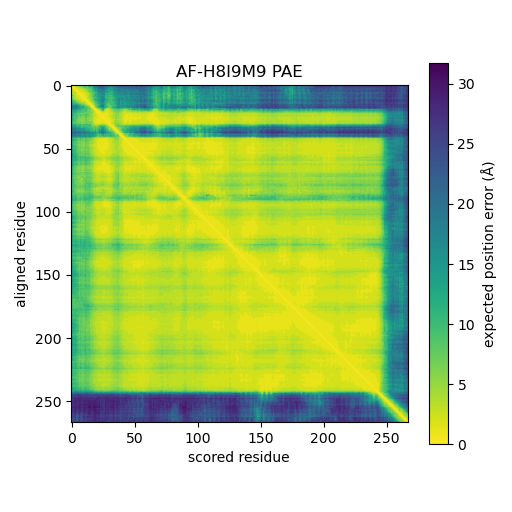.954 19.382 1.00 98.00 229 THR A C 1
ATOM 1776 O O . THR A 1 229 ? -11.659 1.688 19.936 1.00 98.00 229 THR A O 1
ATOM 1779 N N . PHE A 1 230 ? -12.169 0.162 18.357 1.00 98.31 230 PHE A N 1
ATOM 1780 C CA . PHE A 1 230 ? -10.835 0.143 17.757 1.00 98.31 230 PHE A CA 1
ATOM 1781 C C . PHE A 1 230 ? -10.412 1.529 17.241 1.00 98.31 230 PHE A C 1
ATOM 1783 O O . PHE A 1 230 ? -9.324 2.010 17.557 1.00 98.31 230 PHE A O 1
ATOM 1790 N N . TYR A 1 231 ? -11.293 2.212 16.516 1.00 98.56 231 TYR A N 1
ATOM 1791 C CA . TYR A 1 231 ? -11.044 3.518 15.920 1.00 98.56 231 TYR A CA 1
ATOM 1792 C C . TYR A 1 231 ? -10.773 4.585 16.989 1.00 98.56 231 TYR A C 1
ATOM 1794 O O . TYR A 1 231 ? -9.808 5.339 16.885 1.00 98.56 231 TYR A O 1
ATOM 1802 N N . ARG A 1 232 ? -11.532 4.598 18.095 1.00 98.56 232 ARG A N 1
ATOM 1803 C CA . ARG A 1 232 ? -11.242 5.486 19.240 1.00 98.56 232 ARG A CA 1
ATOM 1804 C C . ARG A 1 232 ? -9.870 5.217 19.865 1.00 98.56 232 ARG A C 1
ATOM 1806 O O . ARG A 1 232 ? -9.194 6.157 20.286 1.00 98.56 232 ARG A O 1
ATOM 1813 N N . GLN A 1 233 ? -9.445 3.955 19.929 1.00 98.31 233 GLN A N 1
ATOM 1814 C CA . GLN A 1 233 ? -8.112 3.598 20.429 1.00 98.31 233 GLN A CA 1
ATOM 1815 C C . GLN A 1 233 ? -7.010 4.076 19.481 1.00 98.31 233 GLN A C 1
ATOM 1817 O O . GLN A 1 233 ? -6.002 4.600 19.951 1.00 98.31 233 GLN A O 1
ATOM 1822 N N . TRP A 1 234 ? -7.220 3.969 18.167 1.00 98.44 234 TRP A N 1
ATOM 1823 C CA . TRP A 1 234 ? -6.315 4.544 17.174 1.00 98.44 234 TRP A CA 1
ATOM 1824 C C . TRP A 1 234 ? -6.206 6.069 17.317 1.00 98.44 234 TRP A C 1
ATOM 1826 O O . TRP A 1 234 ? -5.101 6.604 17.376 1.00 98.44 234 TRP A O 1
ATOM 1836 N N . GLN A 1 235 ? -7.327 6.780 17.474 1.00 98.56 235 GLN A N 1
ATOM 1837 C CA . GLN A 1 235 ? -7.304 8.231 17.691 1.00 98.56 235 GLN A CA 1
ATOM 1838 C C . GLN A 1 235 ? -6.510 8.615 18.948 1.00 98.56 235 GLN A C 1
ATOM 1840 O O . GLN A 1 235 ? -5.765 9.597 18.943 1.00 98.56 235 GLN A O 1
ATOM 1845 N N . ALA A 1 236 ? -6.661 7.852 20.035 1.00 98.00 236 ALA A N 1
ATOM 1846 C CA . ALA A 1 236 ? -5.886 8.054 21.257 1.00 98.00 236 ALA A CA 1
ATOM 1847 C C . ALA A 1 236 ? -4.386 7.784 21.039 1.00 98.00 236 ALA A C 1
ATOM 1849 O O . ALA A 1 236 ? -3.554 8.554 21.521 1.00 98.00 236 ALA A O 1
ATOM 1850 N N . TYR A 1 237 ? -4.046 6.743 20.274 1.00 97.00 237 TYR A N 1
ATOM 1851 C CA . TYR A 1 237 ? -2.671 6.430 19.887 1.00 97.00 237 TYR A CA 1
ATOM 1852 C C . TYR A 1 237 ? -2.032 7.574 19.087 1.00 97.00 237 TYR A C 1
ATOM 1854 O O . TYR A 1 237 ? -0.989 8.087 19.490 1.00 97.00 237 TYR A O 1
ATOM 1862 N N . VAL A 1 238 ? -2.696 8.055 18.031 1.00 97.75 238 VAL A N 1
ATOM 1863 C CA . VAL A 1 238 ? -2.229 9.189 17.212 1.00 97.75 238 VAL A CA 1
ATOM 1864 C C . VAL A 1 238 ? -1.993 10.435 18.070 1.00 97.75 238 VAL A C 1
ATOM 1866 O O . VAL A 1 238 ? -0.944 11.071 17.969 1.00 97.75 238 VAL A O 1
ATOM 1869 N N . LYS A 1 239 ? -2.930 10.765 18.970 1.00 97.50 239 LYS A N 1
ATOM 1870 C CA . LYS A 1 239 ? -2.780 11.898 19.901 1.00 97.50 239 LYS A CA 1
ATOM 1871 C C . LYS A 1 239 ? -1.537 11.753 20.780 1.00 97.50 239 LYS A C 1
ATOM 1873 O O . LYS A 1 239 ? -0.784 12.711 20.916 1.00 97.50 239 LYS A O 1
ATOM 1878 N N . SER A 1 240 ? -1.314 10.566 21.345 1.00 96.56 240 SER A N 1
ATOM 1879 C CA . SER A 1 240 ? -0.174 10.289 22.226 1.00 96.56 240 SER A CA 1
ATOM 1880 C C . SER A 1 240 ? 1.169 10.430 21.500 1.00 96.56 240 SER A C 1
ATOM 1882 O O . SER A 1 240 ? 2.061 11.129 21.990 1.00 96.56 240 SER A O 1
ATOM 1884 N N . ILE A 1 241 ? 1.290 9.841 20.306 1.00 95.38 241 ILE A N 1
ATOM 1885 C CA . ILE A 1 241 ? 2.508 9.907 19.487 1.00 95.38 241 ILE A CA 1
ATOM 1886 C C . ILE A 1 241 ? 2.796 11.347 19.039 1.00 95.38 241 ILE A C 1
ATOM 1888 O O . ILE A 1 241 ? 3.938 11.805 19.115 1.00 95.38 241 ILE A O 1
ATOM 1892 N N . ALA A 1 242 ? 1.770 12.105 18.635 1.00 94.06 242 ALA A N 1
ATOM 1893 C CA . ALA A 1 242 ? 1.933 13.494 18.204 1.00 94.06 242 ALA A CA 1
ATOM 1894 C C . ALA A 1 242 ? 2.508 14.407 19.306 1.00 94.06 242 ALA A C 1
ATOM 1896 O O . ALA A 1 242 ? 3.262 15.336 19.000 1.00 94.06 242 ALA A O 1
ATOM 1897 N N . THR A 1 243 ? 2.190 14.133 20.577 1.00 92.44 243 THR A N 1
ATOM 1898 C CA . THR A 1 243 ? 2.677 14.891 21.743 1.00 92.44 243 THR A CA 1
ATOM 1899 C C . THR A 1 243 ? 4.001 14.377 22.317 1.00 92.44 243 THR A C 1
ATOM 1901 O O . THR A 1 243 ? 4.419 14.835 23.376 1.00 92.44 243 THR A O 1
ATOM 1904 N N . GLY A 1 244 ? 4.672 13.435 21.646 1.00 85.38 244 GLY A N 1
ATOM 1905 C CA . GLY A 1 244 ? 5.941 12.869 22.115 1.00 85.38 244 GLY A CA 1
ATOM 1906 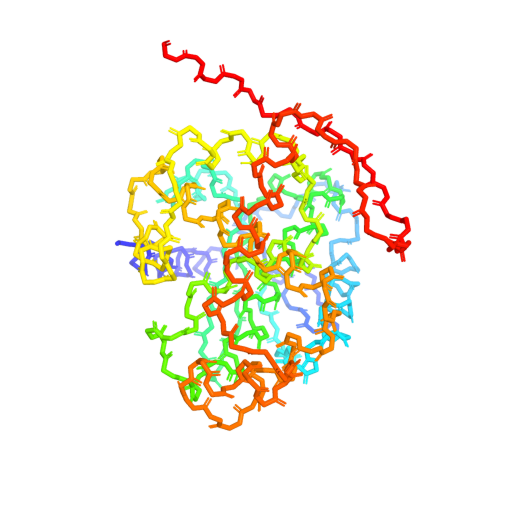C C . GLY A 1 244 ? 5.790 11.863 23.258 1.00 85.38 244 GLY A C 1
ATOM 1907 O O . GLY A 1 244 ? 6.744 11.632 23.998 1.00 85.38 244 GLY A O 1
ATOM 1908 N N . GLY A 1 245 ? 4.602 11.272 23.422 1.00 77.31 245 GLY A N 1
ATOM 1909 C CA . GLY A 1 245 ? 4.410 10.169 24.355 1.00 77.31 245 GLY A CA 1
ATOM 1910 C C . GLY A 1 245 ? 5.288 8.978 23.968 1.00 77.31 245 GLY A C 1
ATOM 1911 O O . GLY A 1 245 ? 5.292 8.559 22.811 1.00 77.31 245 GLY A O 1
ATOM 1912 N N . GLN A 1 246 ? 6.029 8.431 24.935 1.00 59.97 246 GLN A N 1
ATOM 1913 C CA . GLN A 1 246 ? 6.649 7.115 24.793 1.00 59.97 246 GLN A CA 1
ATOM 1914 C C . GLN A 1 246 ? 5.579 6.038 24.994 1.00 59.97 246 GLN A C 1
ATOM 1916 O O . GLN A 1 246 ? 4.725 6.157 25.874 1.00 59.97 246 GLN A O 1
ATOM 1921 N N . GLU A 1 247 ? 5.606 5.002 24.156 1.00 57.94 247 GLU A N 1
ATOM 1922 C CA . GLU A 1 247 ? 4.616 3.926 24.170 1.00 57.94 247 GLU A CA 1
ATOM 1923 C C . GLU A 1 247 ? 4.512 3.251 25.544 1.00 57.94 247 GLU A C 1
ATOM 1925 O O . GLU A 1 247 ? 5.472 2.671 26.043 1.00 57.94 247 GLU A O 1
ATOM 1930 N N . ALA A 1 248 ? 3.314 3.243 26.123 1.00 45.56 248 ALA A N 1
ATOM 1931 C CA . ALA A 1 248 ? 2.956 2.330 27.198 1.00 45.56 248 ALA A CA 1
ATOM 1932 C C . ALA A 1 248 ? 1.956 1.320 26.638 1.00 45.56 248 ALA A C 1
ATOM 1934 O O . ALA A 1 248 ? 0.764 1.547 26.778 1.00 45.56 248 ALA A O 1
ATOM 1935 N N . LEU A 1 249 ? 2.418 0.271 25.944 1.00 49.31 249 LEU A N 1
ATOM 1936 C CA . LEU A 1 249 ? 1.648 -0.946 25.616 1.00 49.31 249 LEU A CA 1
ATOM 1937 C C . LEU A 1 249 ? 2.552 -1.960 24.881 1.00 49.31 249 LEU A C 1
ATOM 1939 O O . LEU A 1 249 ? 2.728 -1.820 23.680 1.00 49.31 249 LEU A O 1
ATOM 1943 N N . GLY A 1 250 ? 3.069 -2.961 25.617 1.00 43.69 250 GLY A N 1
ATOM 1944 C CA . GLY A 1 250 ? 3.553 -4.289 25.168 1.00 43.69 250 GLY A CA 1
ATOM 1945 C C . GLY A 1 250 ? 4.634 -4.375 24.064 1.00 43.69 250 GLY A C 1
ATOM 1946 O O . GLY A 1 250 ? 4.593 -3.631 23.094 1.00 43.69 250 GLY A O 1
ATOM 1947 N N . PRO A 1 251 ? 5.599 -5.313 24.137 1.00 34.72 251 PRO A N 1
ATOM 1948 C CA . PRO A 1 251 ? 6.647 -5.404 23.123 1.00 34.72 251 PRO A CA 1
ATOM 1949 C C . PRO A 1 251 ? 6.069 -5.857 21.771 1.00 34.72 251 PRO A C 1
ATOM 1951 O O . PRO A 1 251 ? 5.604 -6.987 21.635 1.00 34.72 251 PRO A O 1
ATOM 1954 N N . ALA A 1 252 ? 6.135 -4.982 20.768 1.00 40.62 252 ALA A N 1
ATOM 1955 C CA . ALA A 1 252 ? 6.042 -5.341 19.355 1.00 40.62 252 ALA A CA 1
ATOM 1956 C C . ALA A 1 252 ? 7.467 -5.482 18.773 1.00 40.62 252 ALA A C 1
ATOM 1958 O O . ALA A 1 252 ? 8.389 -4.820 19.260 1.00 40.62 252 ALA A O 1
ATOM 1959 N N . PRO A 1 253 ? 7.686 -6.359 17.774 1.00 34.75 253 PRO A N 1
ATOM 1960 C CA . PRO A 1 253 ? 9.023 -6.687 17.296 1.00 34.75 253 PRO A CA 1
ATOM 1961 C C . PRO A 1 253 ? 9.692 -5.490 16.614 1.00 34.75 253 PRO A C 1
ATOM 1963 O O . PRO A 1 253 ? 9.080 -4.767 15.830 1.00 34.75 253 PRO A O 1
ATOM 1966 N N . ALA A 1 254 ? 10.971 -5.301 16.935 1.00 34.22 254 ALA A N 1
ATOM 1967 C CA . ALA A 1 254 ? 11.797 -4.209 16.450 1.00 34.22 254 ALA A CA 1
ATOM 1968 C C . ALA A 1 254 ? 12.008 -4.297 14.932 1.00 34.22 254 ALA A C 1
ATOM 1970 O O . ALA A 1 254 ? 12.694 -5.199 14.457 1.00 34.22 254 ALA A O 1
ATOM 1971 N N . TYR A 1 255 ? 11.489 -3.319 14.187 1.00 35.25 255 TYR A N 1
ATOM 1972 C CA . TYR A 1 255 ? 11.929 -3.046 12.822 1.00 35.25 255 TYR A CA 1
ATOM 1973 C C . TYR A 1 255 ? 12.210 -1.550 12.637 1.00 35.25 255 TYR A C 1
ATOM 1975 O O . TYR A 1 255 ? 11.325 -0.709 12.735 1.00 35.25 255 TYR A O 1
ATOM 1983 N N . LEU A 1 256 ? 13.507 -1.288 12.443 1.00 34.69 256 LEU A N 1
ATOM 1984 C CA . LEU A 1 256 ? 14.186 -0.180 11.760 1.00 34.69 256 LEU A CA 1
ATOM 1985 C C . LEU A 1 256 ? 13.390 1.121 11.550 1.00 34.69 256 LEU A C 1
ATOM 1987 O O . LEU A 1 256 ? 12.577 1.236 10.638 1.00 34.69 256 LEU A O 1
ATOM 1991 N N . SER A 1 257 ? 13.745 2.147 12.327 1.00 27.00 257 SER A N 1
ATOM 1992 C CA . SER A 1 257 ? 13.448 3.544 12.011 1.00 27.00 257 SER A CA 1
ATOM 1993 C C . SER A 1 257 ? 14.409 4.051 10.932 1.00 27.00 257 SER A C 1
ATOM 1995 O O . SER A 1 257 ? 15.626 4.004 11.126 1.00 27.00 257 SER A O 1
ATOM 1997 N N . PHE A 1 258 ? 13.881 4.587 9.836 1.00 33.81 258 PHE A N 1
ATOM 1998 C CA . PHE A 1 258 ? 14.634 5.418 8.898 1.00 33.81 258 PHE A CA 1
ATOM 1999 C C . PHE A 1 258 ? 13.847 6.711 8.679 1.00 33.81 258 PHE A C 1
ATOM 2001 O O . PHE A 1 258 ? 12.728 6.680 8.174 1.00 33.81 258 PHE A O 1
ATOM 2008 N N . ASP A 1 259 ? 14.414 7.840 9.102 1.00 28.83 259 ASP A N 1
ATOM 2009 C CA . ASP A 1 259 ? 13.872 9.165 8.813 1.00 28.83 259 ASP A CA 1
ATOM 2010 C C . ASP A 1 259 ? 14.287 9.563 7.392 1.00 28.83 259 ASP A C 1
ATOM 2012 O O . ASP A 1 259 ? 15.447 9.894 7.145 1.00 28.83 259 ASP A O 1
ATOM 2016 N N . LEU A 1 260 ? 13.336 9.555 6.457 1.00 34.19 260 LEU A N 1
ATOM 2017 C CA . LEU A 1 260 ? 13.473 10.275 5.194 1.00 34.19 260 LEU A CA 1
ATOM 2018 C C . LEU A 1 260 ? 12.712 11.605 5.253 1.00 34.19 260 LEU A C 1
ATOM 2020 O O . LEU A 1 260 ? 11.674 11.764 5.909 1.00 34.19 260 LEU A O 1
ATOM 2024 N N . TYR A 1 261 ? 13.326 12.604 4.627 1.00 34.28 261 TYR A N 1
ATOM 2025 C CA . TYR A 1 261 ? 12.925 14.002 4.614 1.00 34.28 261 TYR A CA 1
ATOM 2026 C C . TYR A 1 261 ? 11.523 14.171 4.010 1.00 34.28 261 TYR A C 1
ATOM 2028 O O . TYR A 1 261 ? 11.325 14.070 2.807 1.00 34.28 261 TYR A O 1
ATOM 2036 N N . MET A 1 262 ? 10.551 14.481 4.866 1.00 37.03 262 MET A N 1
ATOM 2037 C CA . MET A 1 262 ? 9.394 15.279 4.469 1.00 37.03 262 MET A CA 1
ATOM 2038 C C . MET A 1 262 ? 9.880 16.723 4.502 1.00 37.03 262 MET A C 1
ATOM 2040 O O . MET A 1 262 ? 10.154 17.223 5.594 1.00 37.03 262 MET A O 1
ATOM 2044 N N . GLU A 1 263 ? 10.071 17.346 3.343 1.00 34.88 263 GLU A N 1
ATOM 2045 C CA . GLU A 1 263 ? 10.314 18.786 3.281 1.00 34.88 263 GLU A CA 1
ATOM 2046 C C . GLU A 1 263 ? 9.121 19.527 3.897 1.00 34.88 263 GLU A C 1
ATOM 2048 O O . GLU A 1 263 ? 7.954 19.251 3.596 1.00 34.88 263 GLU A O 1
ATOM 2053 N N . ASP A 1 264 ? 9.442 20.433 4.819 1.00 34.78 264 ASP A N 1
ATOM 2054 C CA . ASP A 1 264 ? 8.512 21.345 5.463 1.00 34.78 264 ASP A CA 1
ATOM 2055 C C . ASP A 1 264 ? 7.943 22.311 4.416 1.00 34.78 264 ASP A C 1
ATOM 2057 O O . ASP A 1 264 ? 8.563 23.311 4.062 1.00 34.78 264 ASP A O 1
ATOM 2061 N N . CYS A 1 265 ? 6.724 22.055 3.945 1.00 29.19 265 CYS A N 1
ATOM 2062 C CA . CYS A 1 265 ? 5.897 23.113 3.373 1.00 29.19 265 CYS A CA 1
ATOM 2063 C C . CYS A 1 265 ? 5.190 23.841 4.521 1.00 29.19 265 CYS A C 1
ATOM 2065 O O . CYS A 1 265 ? 4.009 23.612 4.792 1.00 29.19 265 CYS A O 1
ATOM 2067 N N . THR A 1 266 ? 5.926 24.704 5.220 1.00 30.50 266 THR A N 1
ATOM 2068 C CA . THR A 1 266 ? 5.314 25.829 5.931 1.00 30.50 266 THR A CA 1
ATOM 2069 C C . THR A 1 266 ? 4.720 26.763 4.881 1.00 30.50 266 THR A C 1
ATOM 2071 O O . THR A 1 266 ? 5.457 27.305 4.055 1.00 30.50 266 THR A O 1
ATOM 2074 N N . ALA A 1 267 ? 3.394 26.895 4.893 1.00 31.95 267 ALA A N 1
ATOM 2075 C CA . ALA A 1 267 ? 2.728 28.078 4.358 1.00 31.95 267 ALA A CA 1
ATOM 2076 C C . ALA A 1 267 ? 3.032 29.288 5.252 1.00 31.95 267 ALA A C 1
ATOM 2078 O O . ALA A 1 267 ? 3.185 29.074 6.480 1.00 31.95 267 ALA A O 1
#

Sequence (267 aa):
MAFTCIFLILMAGMANATALGEKTRHFEIYYSDALPDSGYSDVGRTLENAYSEINGYMGACPDSIKVLVVGKKTMDKVGEHVEAFSAWNTKSSTIVLREETLKDKNSLRIVAEHEICHLGLNNILANKDSREFSWMEEGICMVFSKEPFSDVKVSKFIMGKGFLTPAEIAKAVDSEDYSISKNGYLQSYSLVKFMVKKFGVSAVISMLKCPETDFEKAFILCTGLDFGTFYRQWQAYVKSIATGGQEALGPAPAYLSFDLYMEDCTA

Organism: Methanocella conradii (strain DSM 24694 / JCM 17849 / CGMCC 1.5162 / HZ254) (NCBI:txid1041930)

Secondary structure (DSSP, 8-state):
-HHHHHHHHHHHHHHH--SEEEE-SSEEEEESSSPPSS--TTHHHHHHHHHHHHHHHHS---S-EEEEEE-HHHHTTT-TT--EEEEEETTEEEEEEEGGGGG-HHHHHHHHHHHHHHHHHHHHHTTS-HHHHGGGHHHHHHHHTT----HHHHHHHHHHH-PPPHHHHHHHHT-SSHHHHHHHHHHHHHHHHHHHHHH-HHHHHHHHHSS-SSHHHHHHHHHSS-HHHHHHHHHHHHHHHHTTPPP-S------------------

Solvent-accessible surface area (backbone atoms only — not comparable to full-atom values): 14857 Å² total; per-residue (Å²): 114,63,70,61,46,50,50,50,46,53,52,52,39,60,75,40,40,77,47,82,72,50,76,58,91,44,40,42,32,29,32,42,56,79,79,71,85,83,74,68,80,58,58,66,59,42,47,52,50,24,46,53,54,44,31,69,72,64,74,43,51,68,79,54,35,38,33,40,34,31,52,65,82,63,39,43,70,76,30,84,86,51,56,61,54,62,50,77,56,102,86,50,38,36,37,40,36,30,47,72,43,60,78,38,71,67,56,35,32,33,53,43,19,27,41,50,33,49,51,22,44,51,65,53,49,72,82,44,43,59,84,58,50,50,33,45,52,60,4,47,20,43,52,76,27,58,58,63,71,50,64,47,61,51,21,41,52,42,66,74,72,51,90,69,54,63,65,52,25,32,56,21,48,74,38,89,50,63,74,51,13,52,52,14,42,53,50,19,26,53,52,42,43,52,46,34,73,76,60,34,64,67,36,57,49,48,29,59,67,35,90,55,52,50,49,59,61,20,43,26,77,55,68,75,44,58,56,71,62,51,50,53,51,48,54,51,48,35,54,38,38,44,73,68,50,77,88,89,75,78,94,70,87,91,75,83,90,54,91,65,88,76,80,83,81,76,127

Foldseek 3Di:
DLVVLVVVCVVLLVVQQPDQDDDDQAEGETESDDDPPPQQPCLVVLLVVLLCLLCVLQVQFDRHEYEREYEQVSVCSSNNPDQKAWDDDPVYTYIYGYNVCSNDSLSSNLVSNLRSLLRSLCRLCVLADCQAPVLQSLLSSCVSSVPQDDLLVLLLLCVVVDQDDSNLLNVQCPDPDPSSNVNSNSNSNLLVNLVCQVQNSNLVSQLSNPNDNHSQVSNCVSPVDGVVVSVVVSNVVSVCSNVVHDDDDDDDDDDDRDDDDPDDPDD

Nearest PDB structures (foldseek):
  7xeb-assembly2_B  TM=6.655E-01  e=5.052E-03  Grimontia hollisae

Radius of gyration: 18.97 Å; Cα contacts (8 Å, |Δi|>4): 387; chains: 1; bounding box: 44×44×56 Å

pLDDT: mean 85.43, std 18.81, range [27.0, 98.62]

Mean predicted aligned error: 7.54 Å